Protein AF-A0A0M0LRL1-F1 (afdb_monomer_lite)

pLDDT: mean 75.87, std 23.61, range [26.94, 98.69]

Secondary structure (DSSP, 8-state):
--SS-S---S--GGGGGGGS-S---SS-TT--S--GGGS--HHHHHHHHHHHHHTT-------TTTSHHHHSSSTTHHHHHHHHHHTT--SGGG-S--EEE----EETT-TTTS-HHHH-PPPTTGGG--HHHHTSHHHHHHHHHHHHHHHHHTGGGT--BS--TTSHHHHHHHHHT---BSEETT---S-EEEBEEE---TTEEEEES-S-TTSS--SEEEEESSTT-EEEEEE-TTGGGSSSP-S--TTEEEEEEEEE-SEEEEEEEEEETTEEEEEEEEEE--SEEEEEEEEESSB---GGGSSSGGG-SEEEEE-----EEEE---SSSSS---EEEE--------SS------S-S---------

Structure (mmCIF, N/CA/C/O backbone):
data_AF-A0A0M0LRL1-F1
#
_entry.id   AF-A0A0M0LRL1-F1
#
loop_
_atom_site.group_PDB
_atom_site.id
_atom_site.type_symbol
_atom_site.label_atom_id
_atom_site.label_alt_id
_atom_site.label_comp_id
_atom_site.label_asym_id
_atom_site.label_entity_id
_atom_site.label_seq_id
_atom_site.pdbx_PDB_ins_code
_atom_site.Cartn_x
_atom_site.Cartn_y
_atom_site.Cartn_z
_atom_site.occupancy
_atom_site.B_iso_or_equiv
_atom_site.auth_seq_id
_atom_site.auth_comp_id
_atom_site.auth_asym_id
_atom_site.auth_atom_id
_atom_site.pdbx_PDB_model_num
ATOM 1 N N . VAL A 1 1 ? -3.666 23.600 13.398 1.00 30.80 1 VAL A N 1
ATOM 2 C CA . VAL A 1 1 ? -3.903 22.710 14.554 1.00 30.80 1 VAL A CA 1
ATOM 3 C C . VAL A 1 1 ? -4.654 23.524 15.588 1.00 30.80 1 VAL A C 1
ATOM 5 O O . VAL A 1 1 ? -4.050 24.370 16.230 1.00 30.80 1 VAL A O 1
ATOM 8 N N . THR A 1 2 ? -5.975 23.395 15.629 1.00 32.25 2 THR A N 1
ATOM 9 C CA . THR A 1 2 ? -6.823 23.984 16.677 1.00 32.25 2 THR A CA 1
ATOM 10 C C . THR A 1 2 ? -6.839 23.048 17.891 1.00 32.25 2 THR A C 1
ATOM 12 O O . THR A 1 2 ? -6.530 21.862 17.754 1.00 32.25 2 THR A O 1
ATOM 15 N N . GLU A 1 3 ? -7.181 23.563 19.077 1.00 39.03 3 GLU A N 1
ATOM 16 C CA . GLU A 1 3 ? -7.524 22.722 20.243 1.00 39.03 3 GLU A CA 1
ATOM 17 C C . GLU A 1 3 ? -8.670 21.745 19.911 1.00 39.03 3 GLU A C 1
ATOM 19 O O . GLU A 1 3 ? -8.679 20.617 20.400 1.00 39.03 3 GLU A O 1
ATOM 24 N N . ASP A 1 4 ? -9.546 22.132 18.979 1.00 40.47 4 ASP A N 1
ATOM 25 C CA . ASP A 1 4 ? -10.685 21.359 18.474 1.00 40.47 4 ASP A CA 1
ATOM 26 C C . ASP A 1 4 ? -10.371 20.649 17.140 1.00 40.47 4 ASP A C 1
ATOM 28 O O . ASP A 1 4 ? -10.991 20.912 16.109 1.00 40.47 4 ASP A O 1
ATOM 32 N N . GLY A 1 5 ? -9.334 19.807 17.127 1.00 41.97 5 GLY A N 1
ATOM 33 C CA . GLY A 1 5 ? -9.060 18.886 16.010 1.00 41.97 5 GLY A CA 1
ATOM 34 C C . GLY A 1 5 ? -9.993 17.660 16.010 1.00 41.97 5 GLY A C 1
ATOM 35 O O . GLY A 1 5 ? -10.725 17.474 16.982 1.00 41.97 5 GLY A O 1
ATOM 36 N N . PRO A 1 6 ? -9.969 16.811 14.960 1.00 43.94 6 PRO A N 1
ATOM 37 C CA . PRO A 1 6 ? -10.788 15.596 14.901 1.00 43.94 6 PRO A CA 1
ATOM 38 C C . PRO A 1 6 ? -10.515 14.654 16.085 1.00 43.94 6 PRO A C 1
ATOM 40 O O . PRO A 1 6 ? -9.505 14.786 16.786 1.00 43.94 6 PRO A O 1
ATOM 43 N N . VAL A 1 7 ? -11.437 13.704 16.304 1.00 46.81 7 VAL A N 1
ATOM 44 C CA . VAL A 1 7 ? -11.344 12.650 17.331 1.00 46.81 7 VAL A CA 1
ATOM 45 C C . VAL A 1 7 ? -9.961 12.021 17.309 1.00 46.81 7 VAL A C 1
ATOM 47 O O . VAL A 1 7 ? -9.670 11.196 16.452 1.00 46.81 7 VAL A O 1
ATOM 50 N N . ARG A 1 8 ? -9.114 12.365 18.277 1.00 43.94 8 ARG A N 1
ATOM 51 C CA . ARG A 1 8 ? -7.796 11.743 18.350 1.00 43.94 8 ARG A CA 1
ATOM 52 C C . ARG A 1 8 ? -7.950 10.298 18.786 1.00 43.94 8 ARG A C 1
ATOM 54 O O . ARG A 1 8 ? -8.569 10.011 19.816 1.00 43.94 8 ARG A O 1
ATOM 61 N N . ALA A 1 9 ? -7.358 9.405 18.010 1.00 38.78 9 ALA A N 1
ATOM 62 C CA . ALA A 1 9 ? -7.172 8.026 18.401 1.00 38.78 9 ALA A CA 1
ATOM 63 C C . ALA A 1 9 ? -6.383 7.949 19.715 1.00 38.78 9 ALA A C 1
ATOM 65 O O . ALA A 1 9 ? -5.350 8.600 19.849 1.00 38.78 9 ALA A O 1
ATOM 66 N N . ARG A 1 10 ? -6.773 7.044 20.620 1.00 35.28 10 ARG A N 1
ATOM 67 C CA . ARG A 1 10 ? -5.817 6.386 21.533 1.00 35.28 10 ARG A CA 1
ATOM 68 C C . ARG A 1 10 ? -4.969 5.349 20.775 1.00 35.28 10 ARG A C 1
ATOM 70 O O . ARG A 1 10 ? -4.617 4.307 21.314 1.00 35.28 10 ARG A O 1
ATOM 77 N N . ALA A 1 11 ? -4.597 5.629 19.525 1.00 36.62 11 ALA A N 1
ATOM 78 C CA . ALA A 1 11 ? -3.394 5.040 18.951 1.00 36.62 11 ALA A CA 1
ATOM 79 C C . ALA A 1 11 ? -2.212 5.802 19.561 1.00 36.62 11 ALA A C 1
ATOM 81 O O . ALA A 1 11 ? -1.488 6.534 18.889 1.00 36.62 11 ALA A O 1
ATOM 82 N N . ASP A 1 12 ? -2.111 5.714 20.884 1.00 33.91 12 ASP A N 1
ATOM 83 C CA . ASP A 1 12 ? -1.012 6.263 21.633 1.00 33.91 12 ASP A CA 1
ATOM 84 C C . ASP A 1 12 ? 0.239 5.547 21.123 1.00 33.91 12 ASP A C 1
ATOM 86 O O . ASP A 1 12 ? 0.506 4.385 21.424 1.00 33.91 12 ASP A O 1
ATOM 90 N N . LEU A 1 13 ? 1.060 6.304 20.399 1.00 33.84 13 LEU A N 1
ATOM 91 C CA . LEU A 1 13 ? 2.503 6.087 20.326 1.00 33.84 13 LEU A CA 1
ATOM 92 C C . LEU A 1 13 ? 3.136 5.987 21.741 1.00 33.84 13 LEU A C 1
ATOM 94 O O . LEU A 1 13 ? 4.332 5.731 21.843 1.00 33.84 13 LEU A O 1
ATOM 98 N N . ASP A 1 14 ? 2.372 6.177 22.831 1.00 31.19 14 ASP A N 1
ATOM 99 C CA . ASP A 1 14 ? 2.819 6.116 24.226 1.00 31.19 14 ASP A CA 1
ATOM 100 C C . ASP A 1 14 ? 3.327 4.734 24.666 1.00 31.19 14 ASP A C 1
ATOM 102 O O . ASP A 1 14 ? 4.132 4.663 25.596 1.00 31.19 14 ASP A O 1
ATOM 106 N N . LYS A 1 15 ? 2.991 3.651 23.946 1.00 38.16 15 LYS A N 1
ATOM 107 C CA . LYS A 1 15 ? 3.517 2.306 24.236 1.00 38.16 15 LYS A CA 1
ATOM 108 C C . LYS A 1 15 ? 4.733 1.904 23.395 1.00 38.16 15 LYS A C 1
ATOM 110 O O . LYS A 1 15 ? 4.996 0.722 23.199 1.00 38.16 15 LYS A O 1
ATOM 115 N N . PHE A 1 16 ? 5.558 2.877 22.999 1.00 36.78 16 PHE A N 1
ATOM 116 C CA . PHE A 1 16 ? 6.905 2.681 22.423 1.00 36.78 16 PHE A CA 1
ATOM 117 C C . PHE A 1 16 ? 7.903 1.918 23.339 1.00 36.78 16 PHE A C 1
ATOM 119 O O . PHE A 1 16 ? 9.078 1.779 23.001 1.00 36.78 16 PHE A O 1
ATOM 126 N N . TRP A 1 17 ? 7.463 1.398 24.490 1.00 36.03 17 TRP A N 1
ATOM 127 C CA . TRP A 1 17 ? 8.293 0.782 25.532 1.00 36.03 17 TRP A CA 1
ATOM 128 C C . TRP A 1 17 ? 8.927 -0.564 25.158 1.00 36.03 17 TRP A C 1
ATOM 130 O O . TRP A 1 17 ? 9.770 -1.058 25.900 1.00 36.03 17 TRP A O 1
ATOM 140 N N . CYS A 1 18 ? 8.608 -1.142 23.999 1.00 41.94 18 CYS A N 1
ATOM 141 C CA . CYS A 1 18 ? 9.217 -2.406 23.566 1.00 41.94 18 CYS A CA 1
ATOM 142 C C . CYS A 1 18 ? 10.591 -2.234 22.881 1.00 41.94 18 CYS A C 1
ATOM 144 O O . CYS A 1 18 ? 11.178 -3.210 22.428 1.00 41.94 18 CYS A O 1
ATOM 146 N N . TRP A 1 19 ? 11.126 -1.009 22.795 1.00 32.34 19 TRP A N 1
ATOM 147 C CA . TRP A 1 19 ? 12.397 -0.717 22.111 1.00 32.34 19 TRP A CA 1
ATOM 148 C C . TRP A 1 19 ? 13.670 -1.012 22.922 1.00 32.34 19 TRP A C 1
ATOM 150 O O . TRP A 1 19 ? 14.773 -0.828 22.407 1.00 32.34 19 TRP A O 1
ATOM 160 N N . THR A 1 20 ? 13.572 -1.471 24.172 1.00 31.73 20 THR A N 1
ATOM 161 C CA . THR A 1 20 ? 14.751 -1.650 25.037 1.00 31.73 20 THR A CA 1
ATOM 162 C C . THR A 1 20 ? 15.093 -3.118 25.283 1.00 31.73 20 THR A C 1
ATOM 164 O O . THR A 1 20 ? 14.907 -3.609 26.388 1.00 31.73 20 THR A O 1
ATOM 167 N N . GLY A 1 21 ? 15.651 -3.776 24.262 1.00 29.27 21 GLY A N 1
ATOM 168 C CA . GLY A 1 21 ? 16.565 -4.921 24.391 1.00 29.27 21 GLY A CA 1
ATOM 169 C C . GLY A 1 21 ? 16.027 -6.228 24.995 1.00 29.27 21 GLY A C 1
ATOM 170 O O . GLY A 1 21 ? 14.986 -6.293 25.633 1.00 29.27 21 GLY A O 1
ATOM 171 N N . GLU A 1 22 ? 16.809 -7.294 24.823 1.00 33.06 22 GLU A N 1
ATOM 172 C CA . GLU A 1 22 ? 16.604 -8.628 25.422 1.00 33.06 22 GLU A CA 1
ATOM 173 C C . GLU A 1 22 ? 16.597 -8.627 26.966 1.00 33.06 22 GLU A C 1
ATOM 175 O O . GLU A 1 22 ? 16.239 -9.621 27.590 1.00 33.06 22 GLU A O 1
ATOM 180 N N . GLU A 1 23 ? 16.926 -7.495 27.592 1.00 35.12 23 GLU A N 1
ATOM 181 C CA . GLU A 1 23 ? 16.816 -7.259 29.031 1.00 35.12 23 GLU A CA 1
ATOM 182 C C . GLU A 1 23 ? 15.875 -6.077 29.305 1.00 35.12 23 GLU A C 1
ATOM 184 O O . GLU A 1 23 ? 16.292 -5.024 29.797 1.00 35.12 23 GLU A O 1
ATOM 189 N N . GLY A 1 24 ? 14.587 -6.253 28.996 1.00 37.22 24 GLY A N 1
ATOM 190 C CA . GLY A 1 24 ? 13.482 -5.333 29.309 1.00 37.22 24 GLY A CA 1
ATOM 191 C C . GLY A 1 24 ? 13.228 -5.114 30.811 1.00 37.22 24 GLY A C 1
ATOM 192 O O . GLY A 1 24 ? 12.088 -5.086 31.263 1.00 37.22 24 GLY A O 1
ATOM 193 N N . SER A 1 25 ? 14.282 -4.973 31.612 1.00 32.00 25 SER A N 1
ATOM 194 C CA . SER A 1 25 ? 14.237 -4.900 33.066 1.00 32.00 25 SER A CA 1
ATOM 195 C C . SER A 1 25 ? 15.348 -4.013 33.631 1.00 32.00 25 SER A C 1
ATOM 197 O O . SER A 1 25 ? 16.134 -4.481 34.447 1.00 32.00 25 SER A O 1
ATOM 199 N N . ARG A 1 26 ? 15.430 -2.728 33.249 1.00 31.88 26 ARG A N 1
ATOM 200 C CA . ARG A 1 26 ? 16.153 -1.695 34.040 1.00 31.88 26 ARG A CA 1
ATOM 201 C C . ARG A 1 26 ? 15.493 -0.310 34.011 1.00 31.88 26 ARG A C 1
ATOM 203 O O . ARG A 1 26 ? 16.167 0.706 33.879 1.00 31.88 26 ARG A O 1
ATOM 210 N N . GLY A 1 27 ? 14.172 -0.273 34.188 1.00 29.88 27 GLY A N 1
ATOM 211 C CA . GLY A 1 27 ? 13.423 0.974 34.415 1.00 29.88 27 GLY A CA 1
ATOM 212 C C . GLY A 1 27 ? 12.335 0.900 35.491 1.00 29.88 27 GLY A C 1
ATOM 213 O O . GLY A 1 27 ? 12.007 1.922 36.085 1.00 29.88 27 GLY A O 1
ATOM 214 N N . GLN A 1 28 ? 11.814 -0.288 35.808 1.00 28.31 28 GLN A N 1
ATOM 215 C CA . GLN A 1 28 ? 10.879 -0.478 36.916 1.00 28.31 28 GLN A CA 1
ATOM 216 C C . GLN A 1 28 ? 11.361 -1.620 37.807 1.00 28.31 28 GLN A C 1
ATOM 218 O O . GLN A 1 28 ? 11.370 -2.786 37.420 1.00 28.31 28 GLN A O 1
ATOM 223 N N . LEU A 1 29 ? 11.783 -1.266 39.020 1.00 26.94 29 LEU A N 1
ATOM 224 C CA . LEU A 1 29 ? 11.891 -2.212 40.123 1.00 26.94 29 LEU A CA 1
ATOM 225 C C . LEU A 1 29 ? 10.490 -2.803 40.364 1.00 26.94 29 LEU A C 1
ATOM 227 O O . LEU A 1 29 ? 9.601 -2.075 40.796 1.00 26.94 29 LEU A O 1
ATOM 231 N N . GLY A 1 30 ? 10.301 -4.094 40.067 1.00 34.19 30 GLY A N 1
ATOM 232 C CA . GLY A 1 30 ? 9.102 -4.854 40.452 1.00 34.19 30 GLY A CA 1
ATOM 233 C C . GLY A 1 30 ? 8.235 -5.450 39.334 1.00 34.19 30 GLY A C 1
ATOM 234 O O . GLY A 1 30 ? 7.173 -5.970 39.655 1.00 34.19 30 GLY A O 1
ATOM 235 N N . ALA A 1 31 ? 8.633 -5.411 38.058 1.00 34.88 31 ALA A N 1
ATOM 236 C CA . ALA A 1 31 ? 7.854 -6.056 36.996 1.00 34.88 31 ALA A CA 1
ATOM 237 C C . ALA A 1 31 ? 8.187 -7.559 36.871 1.00 34.88 31 ALA A C 1
ATOM 239 O O . ALA A 1 31 ? 9.307 -7.943 36.538 1.00 34.88 31 ALA A O 1
ATOM 240 N N . GLU A 1 32 ? 7.184 -8.384 37.175 1.00 34.28 32 GLU A N 1
ATOM 241 C CA . GLU A 1 32 ? 7.045 -9.810 36.842 1.00 34.28 32 GLU A CA 1
ATOM 242 C C . GLU A 1 32 ? 7.162 -10.080 35.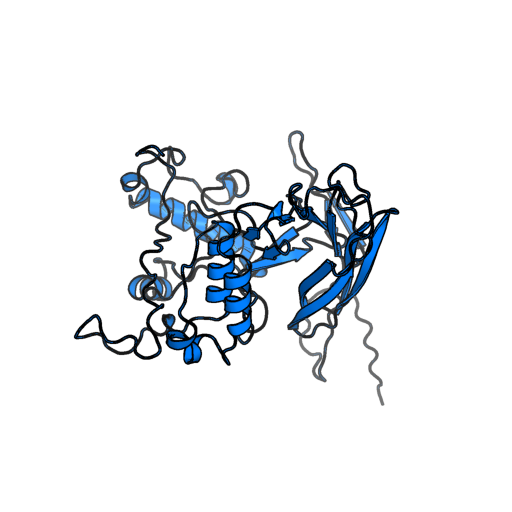314 1.00 34.28 32 GLU A C 1
ATOM 244 O O . GLU A 1 32 ? 7.245 -9.119 34.544 1.00 34.28 32 GLU A O 1
ATOM 249 N N . PRO A 1 33 ? 7.278 -11.350 34.851 1.00 40.78 33 PRO A N 1
ATOM 250 C CA . PRO A 1 33 ? 7.978 -11.677 33.612 1.00 40.78 33 PRO A CA 1
ATOM 251 C C . PRO A 1 33 ? 7.341 -11.014 32.392 1.00 40.78 33 PRO A C 1
ATOM 253 O O . PRO A 1 33 ? 6.121 -10.978 32.252 1.00 40.78 33 PRO A O 1
ATOM 256 N N . VAL A 1 34 ? 8.228 -10.503 31.535 1.00 40.59 34 VAL A N 1
ATOM 257 C CA . VAL A 1 34 ? 8.015 -9.930 30.200 1.00 40.59 34 VAL A CA 1
ATOM 258 C C . VAL A 1 34 ? 6.639 -10.277 29.625 1.00 40.59 34 VAL A C 1
ATOM 260 O O . VAL A 1 34 ? 6.354 -11.442 29.342 1.00 40.59 34 VAL A O 1
ATOM 263 N N . ALA A 1 35 ? 5.791 -9.261 29.432 1.00 36.00 35 ALA A N 1
ATOM 264 C CA . ALA A 1 35 ? 4.525 -9.435 28.734 1.00 36.00 35 ALA A CA 1
ATOM 265 C C . ALA A 1 35 ? 4.801 -10.104 27.367 1.00 36.00 35 ALA A C 1
ATOM 267 O O . ALA A 1 35 ? 5.678 -9.633 26.640 1.00 36.00 35 ALA A O 1
ATOM 268 N N . PRO A 1 36 ? 4.075 -11.171 26.980 1.00 35.56 36 PRO A N 1
ATOM 269 C CA . PRO A 1 36 ? 4.294 -11.881 25.713 1.00 35.56 36 PRO A CA 1
ATOM 270 C C . PRO A 1 36 ? 4.243 -10.994 24.455 1.00 35.56 36 PRO A C 1
ATOM 272 O O . PRO A 1 36 ? 4.705 -11.399 23.395 1.00 35.56 36 PRO A O 1
ATOM 275 N N . SER A 1 37 ? 3.704 -9.779 24.561 1.00 38.03 37 SER A N 1
ATOM 276 C CA . SER A 1 37 ? 3.653 -8.756 23.509 1.00 38.03 37 SER A CA 1
ATOM 277 C C . SER A 1 37 ? 4.949 -7.992 23.271 1.00 38.03 37 SER A C 1
ATOM 279 O O . SER A 1 37 ? 5.079 -7.351 22.232 1.00 38.03 37 SER A O 1
ATOM 281 N N . CYS A 1 38 ? 5.922 -8.077 24.181 1.00 40.06 38 CYS A N 1
ATOM 282 C CA . CYS A 1 38 ? 7.267 -7.554 23.944 1.00 40.06 38 CYS A CA 1
ATOM 283 C C . CYS A 1 38 ? 8.060 -8.430 22.958 1.00 40.06 38 CYS A C 1
ATOM 285 O O . CYS A 1 38 ? 9.179 -8.080 22.585 1.00 40.06 38 CYS A O 1
ATOM 287 N N . LEU A 1 39 ? 7.491 -9.556 22.508 1.00 46.03 39 LEU A N 1
ATOM 288 C CA . LEU A 1 39 ? 7.973 -10.278 21.339 1.00 46.03 39 LEU A CA 1
ATOM 289 C C . LEU A 1 39 ? 7.695 -9.414 20.107 1.00 46.03 39 LEU A C 1
ATOM 291 O O . LEU A 1 39 ? 6.597 -9.417 19.553 1.00 46.03 39 LEU A O 1
ATOM 295 N N . MET A 1 40 ? 8.697 -8.632 19.710 1.00 51.78 40 MET A N 1
ATOM 296 C CA . MET A 1 40 ? 8.673 -7.795 18.517 1.00 51.78 40 MET A CA 1
ATOM 297 C C . MET A 1 40 ? 8.306 -8.649 17.297 1.00 51.78 40 MET A C 1
ATOM 299 O O . MET A 1 40 ? 9.153 -9.347 16.747 1.00 51.78 40 MET A O 1
ATOM 303 N N . GLN A 1 41 ? 7.037 -8.631 16.875 1.00 63.06 41 GLN A N 1
ATOM 304 C CA . GLN A 1 41 ? 6.630 -9.416 15.713 1.00 63.06 41 GLN A CA 1
ATOM 305 C C . GLN A 1 41 ? 7.215 -8.774 14.461 1.00 63.06 41 GLN A C 1
ATOM 307 O O . GLN A 1 41 ? 7.093 -7.558 14.260 1.00 63.06 41 GLN A O 1
ATOM 312 N N . ASN A 1 42 ? 7.818 -9.592 13.597 1.00 70.88 42 ASN A N 1
ATOM 313 C CA . ASN A 1 42 ? 8.604 -9.080 12.481 1.00 70.88 42 ASN A CA 1
ATOM 314 C C . ASN A 1 42 ? 7.803 -8.126 11.576 1.00 70.88 42 ASN A C 1
ATOM 316 O O . ASN A 1 42 ? 8.314 -7.117 11.085 1.00 70.88 42 ASN A O 1
ATOM 320 N N . GLN A 1 43 ? 6.512 -8.422 11.429 1.00 78.31 43 GLN A N 1
ATOM 321 C CA . GLN A 1 43 ? 5.575 -7.670 10.608 1.00 78.31 43 GLN A CA 1
ATOM 322 C C . GLN A 1 43 ? 5.250 -6.273 11.171 1.00 78.31 43 GLN A C 1
ATOM 324 O O . GLN A 1 43 ? 5.052 -5.329 10.401 1.00 78.31 43 GLN A O 1
ATOM 329 N N . HIS A 1 44 ? 5.245 -6.100 12.499 1.00 77.31 44 HIS A N 1
ATOM 330 C CA . HIS A 1 44 ? 5.024 -4.795 13.130 1.00 77.31 44 HIS A CA 1
ATOM 331 C C . HIS A 1 44 ? 6.228 -3.870 12.965 1.00 77.31 44 HIS A C 1
ATOM 333 O O . HIS A 1 44 ? 6.043 -2.704 12.616 1.00 77.31 44 HIS A O 1
ATOM 339 N N . LEU A 1 45 ? 7.452 -4.377 13.158 1.00 76.75 45 LEU A N 1
ATOM 340 C CA . LEU A 1 45 ? 8.653 -3.557 12.981 1.00 76.75 45 LEU A CA 1
ATOM 341 C C . LEU A 1 45 ? 8.763 -3.050 11.537 1.00 76.75 45 LEU A C 1
ATOM 343 O O . LEU A 1 45 ? 9.025 -1.866 11.318 1.00 76.75 45 LEU A O 1
ATOM 347 N N . TYR A 1 46 ? 8.503 -3.917 10.553 1.00 82.06 46 TYR A N 1
ATOM 348 C CA . TYR A 1 46 ? 8.461 -3.512 9.150 1.00 82.06 46 TYR A CA 1
ATOM 349 C C . TYR A 1 46 ? 7.419 -2.407 8.904 1.00 82.06 46 TYR A C 1
ATOM 351 O O . TYR A 1 46 ? 7.744 -1.375 8.314 1.00 82.06 46 TYR A O 1
ATOM 359 N N . ALA A 1 47 ? 6.190 -2.570 9.406 1.00 84.25 47 ALA A N 1
ATOM 360 C CA . ALA A 1 47 ? 5.131 -1.575 9.239 1.00 84.25 47 ALA A CA 1
ATOM 361 C C . ALA A 1 47 ? 5.471 -0.219 9.890 1.00 84.25 47 ALA A C 1
ATOM 363 O O . ALA A 1 47 ? 5.251 0.824 9.274 1.00 84.25 47 ALA A O 1
ATOM 364 N N . VAL A 1 48 ? 6.049 -0.221 11.096 1.00 81.19 48 VAL A N 1
ATOM 365 C CA . VAL A 1 48 ? 6.500 1.003 11.784 1.00 81.19 48 VAL A CA 1
ATOM 366 C C . VAL A 1 48 ? 7.615 1.691 11.002 1.00 81.19 48 VAL A C 1
ATOM 368 O O . VAL A 1 48 ? 7.587 2.911 10.850 1.00 81.19 48 VAL A O 1
ATOM 371 N N . ALA A 1 49 ? 8.564 0.928 10.456 1.00 84.12 49 ALA A N 1
ATOM 372 C CA . ALA A 1 49 ? 9.631 1.475 9.629 1.00 84.12 49 ALA A CA 1
ATOM 373 C C . ALA A 1 49 ? 9.083 2.180 8.376 1.00 84.12 49 ALA A C 1
ATOM 375 O O . ALA A 1 49 ? 9.488 3.303 8.065 1.00 84.12 49 ALA A O 1
ATOM 376 N N . MET A 1 50 ? 8.123 1.554 7.683 1.00 88.38 50 MET A N 1
ATOM 377 C CA . MET A 1 50 ? 7.451 2.169 6.533 1.00 88.38 50 MET A CA 1
ATOM 378 C C . MET A 1 50 ? 6.680 3.432 6.941 1.00 88.38 50 MET A C 1
ATOM 380 O O . MET A 1 50 ? 6.786 4.466 6.276 1.00 88.38 50 MET A O 1
ATOM 384 N N . TRP A 1 51 ? 5.928 3.384 8.043 1.00 88.00 51 TRP A N 1
ATOM 385 C CA . TRP A 1 51 ? 5.192 4.543 8.553 1.00 88.00 51 TRP A CA 1
ATOM 386 C C . TRP A 1 51 ? 6.125 5.716 8.866 1.00 88.00 51 TRP A C 1
ATOM 388 O O . TRP A 1 51 ? 5.889 6.831 8.402 1.00 88.00 51 TRP A O 1
ATOM 398 N N . ALA A 1 52 ? 7.214 5.462 9.592 1.00 86.00 52 ALA A N 1
ATOM 399 C CA . ALA A 1 52 ? 8.144 6.500 10.011 1.00 86.00 52 ALA A CA 1
ATOM 400 C C . ALA A 1 52 ? 8.803 7.198 8.812 1.00 86.00 52 ALA A C 1
ATOM 402 O O . ALA A 1 52 ? 8.891 8.427 8.780 1.00 86.00 52 ALA A O 1
ATOM 403 N N . LEU A 1 53 ? 9.189 6.439 7.780 1.00 88.56 53 LEU A N 1
ATOM 404 C CA . LEU A 1 53 ? 9.712 7.019 6.543 1.00 88.56 53 LEU A CA 1
ATOM 405 C C . LEU A 1 53 ? 8.640 7.768 5.747 1.00 88.56 53 LEU A C 1
ATOM 407 O O . LEU A 1 53 ? 8.930 8.835 5.211 1.00 88.56 53 LEU A O 1
ATOM 411 N N . THR A 1 54 ? 7.405 7.262 5.697 1.00 89.69 54 THR A N 1
ATOM 412 C CA . THR A 1 54 ? 6.273 7.963 5.058 1.00 89.69 54 THR A CA 1
ATOM 413 C C . THR A 1 54 ? 6.055 9.330 5.708 1.00 89.69 54 THR A C 1
ATOM 415 O O . THR A 1 54 ? 5.943 10.342 5.016 1.00 89.69 54 THR A O 1
ATOM 418 N N . ALA A 1 55 ? 6.093 9.374 7.043 1.00 85.81 55 ALA A N 1
ATOM 419 C CA . ALA A 1 55 ? 5.996 10.588 7.850 1.00 85.81 55 ALA A CA 1
ATOM 420 C C . ALA A 1 55 ? 7.277 11.448 7.847 1.00 85.81 55 ALA A C 1
ATOM 422 O O . ALA A 1 55 ? 7.297 12.518 8.453 1.00 85.81 55 ALA A O 1
ATOM 423 N N . ARG A 1 56 ? 8.341 11.016 7.151 1.00 85.25 56 ARG A N 1
ATOM 424 C CA . ARG A 1 56 ? 9.634 11.717 7.056 1.00 85.25 56 ARG A CA 1
ATOM 425 C C . ARG A 1 56 ? 10.290 11.957 8.422 1.00 85.25 56 ARG A C 1
ATOM 427 O O . ARG A 1 56 ? 10.896 13.012 8.643 1.00 85.25 56 ARG A O 1
ATOM 434 N N . ILE A 1 57 ? 10.143 10.998 9.334 1.00 80.62 57 ILE A N 1
ATOM 435 C CA . ILE A 1 57 ? 10.837 10.991 10.622 1.00 80.62 57 ILE A CA 1
ATOM 436 C C . ILE A 1 57 ? 12.308 10.659 10.369 1.00 80.62 57 ILE A C 1
ATOM 438 O O . ILE A 1 57 ? 12.629 9.668 9.714 1.00 80.62 57 ILE A O 1
ATOM 442 N N . ASP A 1 58 ? 13.195 11.493 10.907 1.00 71.12 58 ASP A N 1
ATOM 443 C CA . ASP A 1 58 ? 14.632 11.250 10.848 1.00 71.12 58 ASP A CA 1
ATOM 444 C C . ASP A 1 58 ? 15.062 10.402 12.044 1.00 71.12 58 ASP A C 1
ATOM 446 O O . ASP A 1 58 ? 14.934 10.818 13.198 1.00 71.12 58 ASP A O 1
ATOM 450 N N . TYR A 1 59 ? 15.632 9.232 11.766 1.00 65.50 59 TYR A N 1
ATOM 451 C CA . TYR A 1 59 ? 16.372 8.469 12.761 1.00 65.50 59 TYR A CA 1
ATOM 452 C C . TYR A 1 59 ? 17.823 8.950 12.766 1.00 65.50 59 TYR A C 1
ATOM 454 O O . TYR A 1 59 ? 18.616 8.612 11.887 1.00 65.50 59 TYR A O 1
ATOM 462 N N . TRP A 1 60 ? 18.174 9.774 13.750 1.00 53.47 60 TRP A N 1
ATOM 463 C CA . TRP A 1 60 ? 19.541 10.258 13.916 1.00 53.47 60 TRP A CA 1
ATOM 464 C C . TRP A 1 60 ? 20.404 9.153 14.526 1.00 53.47 60 TRP A C 1
ATOM 466 O O . TRP A 1 60 ? 20.261 8.844 15.704 1.00 53.47 60 TRP A O 1
ATOM 476 N N . ASN A 1 61 ? 21.307 8.589 13.718 1.00 48.84 61 ASN A N 1
ATOM 477 C CA . ASN A 1 61 ? 22.400 7.706 14.135 1.00 48.84 61 ASN A CA 1
ATOM 478 C C . ASN A 1 61 ? 21.986 6.577 15.090 1.00 48.84 61 ASN A C 1
ATOM 480 O O . ASN A 1 61 ? 22.236 6.670 16.289 1.00 48.84 61 ASN A O 1
ATOM 484 N N . ILE A 1 62 ? 21.480 5.454 14.568 1.00 55.09 62 ILE A N 1
ATOM 485 C CA . ILE A 1 62 ? 21.578 4.205 15.335 1.00 55.09 62 ILE A CA 1
ATOM 486 C C . ILE A 1 62 ? 23.061 3.800 15.304 1.00 55.09 62 ILE A C 1
ATOM 488 O O . ILE A 1 62 ? 23.558 3.454 14.226 1.00 55.09 62 ILE A O 1
ATOM 492 N N . PRO A 1 63 ? 23.821 3.881 16.415 1.00 50.72 63 PRO A N 1
ATOM 493 C CA . PRO A 1 63 ? 25.248 3.610 16.366 1.00 50.72 63 PRO A CA 1
ATOM 494 C C . PRO A 1 63 ? 25.446 2.141 15.997 1.00 50.72 63 PRO A C 1
ATOM 496 O O . PRO A 1 63 ? 25.077 1.247 16.759 1.00 50.72 63 PRO A O 1
ATOM 499 N N . LEU A 1 64 ? 26.044 1.886 14.830 1.00 51.12 64 LEU A N 1
ATOM 500 C CA . LEU A 1 64 ? 26.289 0.535 14.310 1.00 51.12 64 LEU A CA 1
ATOM 501 C C . LEU A 1 64 ? 27.037 -0.356 15.308 1.00 51.12 64 LEU A C 1
ATOM 503 O O . LEU A 1 64 ? 26.868 -1.565 15.274 1.00 51.12 64 LEU A O 1
ATOM 507 N N . THR A 1 65 ? 27.847 0.222 16.196 1.00 53.53 65 THR A N 1
ATOM 508 C CA . THR A 1 65 ? 28.544 -0.484 17.278 1.00 53.53 65 THR A CA 1
ATOM 509 C C . THR A 1 65 ? 27.634 -0.851 18.449 1.00 53.53 65 THR A C 1
ATOM 511 O O . THR A 1 65 ? 27.740 -1.967 18.946 1.00 53.53 65 THR A O 1
ATOM 514 N N . ALA A 1 66 ? 26.732 0.042 18.868 1.00 47.44 66 ALA A N 1
ATOM 515 C CA . ALA A 1 66 ? 25.804 -0.192 19.981 1.00 47.44 66 ALA A CA 1
ATOM 516 C C . ALA A 1 66 ? 24.674 -1.156 19.604 1.00 47.44 66 ALA A C 1
ATOM 518 O O . ALA A 1 66 ? 24.145 -1.865 20.451 1.00 47.44 66 ALA A O 1
ATOM 519 N N . ALA A 1 67 ? 24.332 -1.196 18.321 1.00 52.84 67 ALA A N 1
ATOM 520 C CA . ALA A 1 67 ? 23.204 -1.957 17.826 1.00 52.84 67 ALA A CA 1
ATOM 521 C C . ALA A 1 67 ? 23.638 -3.121 16.917 1.00 52.84 67 ALA A C 1
ATOM 523 O O . ALA A 1 67 ? 22.796 -3.826 16.385 1.00 52.84 67 ALA A O 1
ATOM 524 N N . LYS A 1 68 ? 24.943 -3.401 16.764 1.00 52.31 68 LYS A N 1
ATOM 525 C CA . LYS A 1 68 ? 25.454 -4.478 15.890 1.00 52.31 68 LYS A CA 1
ATOM 526 C C . LYS A 1 68 ? 24.780 -5.827 16.159 1.00 52.31 68 LYS A C 1
ATOM 528 O O . LYS A 1 68 ? 24.380 -6.504 15.222 1.00 52.31 68 LYS A O 1
ATOM 533 N N . GLN A 1 69 ? 24.610 -6.182 17.431 1.00 53.56 69 GLN A N 1
ATOM 534 C CA . GLN A 1 69 ? 23.976 -7.438 17.849 1.00 53.56 69 GLN A CA 1
ATOM 535 C C . GLN A 1 69 ? 22.461 -7.478 17.570 1.00 53.56 69 GLN A C 1
ATOM 537 O O . GLN A 1 69 ? 21.913 -8.556 17.398 1.00 53.56 69 GLN A O 1
ATOM 542 N N . GLN A 1 70 ? 21.797 -6.321 17.475 1.00 51.56 70 GLN A N 1
ATOM 543 C CA . GLN A 1 70 ? 20.356 -6.205 17.200 1.00 51.56 70 GLN A CA 1
ATOM 544 C C . GLN A 1 70 ? 20.052 -5.956 15.705 1.00 51.56 70 GLN A C 1
ATOM 546 O O . GLN A 1 70 ? 18.991 -6.333 15.205 1.00 51.56 70 GLN A O 1
ATOM 551 N N . LEU A 1 71 ? 20.986 -5.335 14.974 1.00 53.44 71 LEU A N 1
ATOM 552 C CA . LEU A 1 71 ? 20.813 -4.866 13.593 1.00 53.44 71 LEU A CA 1
ATOM 553 C C . LEU A 1 71 ? 21.509 -5.728 12.534 1.00 53.44 71 LEU A C 1
ATOM 555 O O . LEU A 1 71 ? 21.173 -5.599 11.359 1.00 53.44 71 LEU A O 1
ATOM 559 N N . THR A 1 72 ? 22.517 -6.529 12.901 1.00 51.28 72 THR A N 1
ATOM 560 C CA . THR A 1 72 ? 23.285 -7.349 11.946 1.00 51.28 72 THR A CA 1
ATOM 561 C C . THR A 1 72 ? 23.149 -8.826 12.294 1.00 51.28 72 THR A C 1
ATOM 563 O O . THR A 1 72 ? 23.356 -9.197 13.446 1.00 51.28 72 THR A O 1
ATOM 566 N N . GLY A 1 73 ? 22.777 -9.658 11.315 1.00 57.06 73 GLY A N 1
ATOM 567 C CA . GLY A 1 73 ? 22.522 -11.089 11.527 1.00 57.06 73 GLY A CA 1
ATOM 568 C C . GLY A 1 73 ? 21.137 -11.445 12.089 1.00 57.06 73 GLY A C 1
ATOM 569 O O . GLY A 1 73 ? 20.909 -12.612 12.393 1.00 57.06 73 GLY A O 1
ATOM 570 N N . SER A 1 74 ? 20.224 -10.474 12.217 1.00 65.81 74 SER A N 1
ATOM 571 C CA . SER A 1 74 ? 18.804 -10.707 12.518 1.00 65.81 74 SER A CA 1
ATOM 572 C C . SER A 1 74 ? 17.954 -10.647 11.244 1.00 65.81 74 SER A C 1
ATOM 574 O O . SER A 1 74 ? 18.357 -10.032 10.251 1.00 65.81 74 SER A O 1
ATOM 576 N N . ASP A 1 75 ? 16.733 -11.190 11.295 1.00 64.88 75 ASP A N 1
ATOM 577 C CA . ASP A 1 75 ? 15.733 -11.096 10.210 1.00 64.88 75 ASP A CA 1
ATOM 578 C C . ASP A 1 75 ? 15.401 -9.639 9.811 1.00 64.88 75 ASP A C 1
ATOM 580 O O . ASP A 1 75 ? 14.784 -9.378 8.778 1.00 64.88 75 ASP A O 1
ATOM 584 N N . PHE A 1 76 ? 15.842 -8.663 10.610 1.00 70.81 76 PHE A N 1
ATOM 585 C CA . PHE A 1 76 ? 15.567 -7.239 10.449 1.00 70.81 76 PHE A CA 1
ATOM 586 C C . PHE A 1 76 ? 16.655 -6.439 9.748 1.00 70.81 76 PHE A C 1
ATOM 588 O O . PHE A 1 76 ? 16.446 -5.259 9.460 1.00 70.81 76 PHE A O 1
ATOM 595 N N . GLU A 1 77 ? 17.802 -7.041 9.436 1.00 73.62 77 GLU A N 1
ATOM 596 C CA . GLU A 1 77 ? 18.916 -6.347 8.780 1.00 73.62 77 GLU A CA 1
ATOM 597 C C . GLU A 1 77 ? 18.468 -5.606 7.503 1.00 73.62 77 GLU A C 1
ATOM 599 O O . GLU A 1 77 ? 18.883 -4.471 7.243 1.00 73.62 77 GLU A O 1
ATOM 604 N N . GLY A 1 78 ? 17.555 -6.210 6.733 1.00 78.25 78 GLY A N 1
ATOM 605 C CA . GLY A 1 78 ? 16.949 -5.590 5.553 1.00 78.25 78 GLY A CA 1
ATOM 606 C C . GLY A 1 78 ? 16.131 -4.331 5.867 1.00 78.25 78 GLY A C 1
ATOM 607 O O . GLY A 1 78 ? 16.250 -3.334 5.151 1.00 78.25 78 GLY A O 1
ATOM 608 N N . VAL A 1 79 ? 15.356 -4.341 6.957 1.00 80.25 79 VAL A N 1
ATOM 609 C CA . VAL A 1 79 ? 14.532 -3.204 7.407 1.00 80.25 79 VAL A CA 1
ATOM 610 C C . VAL A 1 79 ? 15.415 -2.033 7.827 1.00 80.25 79 VAL A C 1
ATOM 612 O O . VAL A 1 79 ? 15.175 -0.897 7.422 1.00 80.25 79 VAL A O 1
ATOM 615 N N . TRP A 1 80 ? 16.492 -2.298 8.566 1.00 77.00 80 TRP A N 1
ATOM 616 C CA . TRP A 1 80 ? 17.416 -1.255 9.016 1.00 77.00 80 TRP A CA 1
ATOM 617 C C . TRP A 1 80 ? 18.204 -0.629 7.872 1.00 77.00 80 TRP A C 1
ATOM 619 O O . TRP A 1 80 ? 18.356 0.592 7.813 1.00 77.00 80 TRP A O 1
ATOM 629 N N . ARG A 1 81 ? 18.669 -1.442 6.916 1.00 79.81 81 ARG A N 1
ATOM 630 C CA . ARG A 1 81 ? 19.297 -0.934 5.686 1.00 79.81 81 ARG A CA 1
ATOM 631 C C . ARG A 1 81 ? 18.336 -0.060 4.890 1.00 79.81 81 ARG A C 1
ATOM 633 O O . ARG A 1 81 ? 18.750 0.970 4.361 1.00 79.81 81 ARG A O 1
ATOM 640 N N . PHE A 1 82 ? 17.068 -0.453 4.819 1.00 85.19 82 PHE A N 1
ATOM 641 C CA . PHE A 1 82 ? 16.035 0.327 4.154 1.00 85.19 82 PHE A CA 1
ATOM 642 C C . PHE A 1 82 ? 15.775 1.664 4.859 1.00 85.19 82 PHE A C 1
ATOM 644 O O . PHE A 1 82 ? 15.819 2.706 4.207 1.00 85.19 82 PHE A O 1
ATOM 651 N N . LEU A 1 83 ? 15.603 1.650 6.185 1.00 84.44 83 LEU A N 1
ATOM 652 C CA . LEU A 1 83 ? 15.476 2.854 7.008 1.00 84.44 83 LEU A CA 1
ATOM 653 C C . LEU A 1 83 ? 16.648 3.810 6.796 1.00 84.44 83 LEU A C 1
ATOM 655 O O . LEU A 1 83 ? 16.434 4.966 6.438 1.00 84.44 83 LEU A O 1
ATOM 659 N N . ASN A 1 84 ? 17.880 3.324 6.936 1.00 80.69 84 ASN A N 1
ATOM 660 C CA . ASN A 1 84 ? 19.082 4.137 6.760 1.00 80.69 84 ASN A CA 1
ATOM 661 C C . ASN A 1 84 ? 19.204 4.720 5.345 1.00 80.69 84 ASN A C 1
ATOM 663 O O . ASN A 1 84 ? 19.700 5.830 5.187 1.00 80.69 84 ASN A O 1
ATOM 667 N N . ARG A 1 85 ? 18.746 3.998 4.313 1.00 86.12 85 ARG A N 1
ATOM 668 C CA . ARG A 1 85 ? 18.803 4.469 2.921 1.00 86.12 85 ARG A CA 1
ATOM 669 C C . ARG A 1 85 ? 17.899 5.678 2.659 1.00 86.12 85 ARG A C 1
ATOM 671 O O . ARG A 1 85 ? 18.238 6.488 1.801 1.00 86.12 85 ARG A O 1
ATOM 678 N N . TYR A 1 86 ? 16.758 5.769 3.341 1.00 88.88 86 TYR A N 1
ATOM 679 C CA . TYR A 1 86 ? 15.730 6.785 3.077 1.00 88.88 86 TYR A CA 1
ATOM 680 C C . TYR A 1 86 ? 15.555 7.815 4.203 1.00 88.88 86 TYR A C 1
ATOM 682 O O . TYR A 1 86 ? 14.914 8.845 3.989 1.00 88.88 86 TYR A O 1
ATOM 690 N N . SER A 1 87 ? 16.134 7.583 5.384 1.00 86.19 87 SER A N 1
ATOM 691 C CA . SER A 1 87 ? 16.138 8.563 6.479 1.00 86.19 87 SER A CA 1
ATOM 692 C C . SER A 1 87 ? 16.909 9.818 6.065 1.00 86.19 87 SER A C 1
ATOM 694 O O . SER A 1 87 ? 17.944 9.729 5.407 1.00 86.19 87 SER A O 1
ATOM 696 N N . GLY A 1 88 ? 16.398 11.002 6.409 1.00 83.75 88 GLY A N 1
ATOM 697 C CA . GLY A 1 88 ? 16.975 12.277 5.974 1.00 83.75 88 GLY A CA 1
ATOM 698 C C . GLY A 1 88 ? 16.637 12.691 4.536 1.00 83.75 88 GLY A C 1
ATOM 699 O O . GLY A 1 88 ? 16.903 13.836 4.167 1.00 83.75 88 GLY A O 1
ATOM 700 N N . VAL A 1 89 ? 16.017 11.830 3.716 1.00 88.69 89 VAL A N 1
ATOM 701 C CA . VAL A 1 89 ? 15.623 12.192 2.344 1.00 88.69 89 VAL A CA 1
ATOM 702 C C . VAL A 1 89 ? 14.336 13.019 2.365 1.00 88.69 89 VAL A C 1
ATOM 704 O O . VAL A 1 89 ? 13.243 12.523 2.662 1.00 88.69 89 VAL A O 1
ATOM 707 N N . ARG A 1 90 ? 14.457 14.303 2.009 1.00 88.31 90 ARG A N 1
ATOM 708 C CA . ARG A 1 90 ? 13.339 15.260 2.036 1.00 88.31 90 ARG A CA 1
ATOM 709 C C . ARG A 1 90 ? 12.686 15.456 0.676 1.00 88.31 90 ARG A C 1
ATOM 711 O O . ARG A 1 90 ? 11.466 15.559 0.606 1.00 88.31 90 ARG A O 1
ATOM 718 N N . TRP A 1 91 ? 13.476 15.447 -0.393 1.00 91.06 91 TRP A N 1
ATOM 719 C CA . TRP A 1 91 ? 13.010 15.782 -1.740 1.00 91.06 91 TRP A CA 1
ATOM 720 C C . TRP A 1 91 ? 13.283 14.662 -2.742 1.00 91.06 91 TRP A C 1
ATOM 722 O O . TRP A 1 91 ? 14.280 13.951 -2.615 1.00 91.06 91 TRP A O 1
ATOM 732 N N . GLY A 1 92 ? 12.426 14.529 -3.762 1.00 91.00 92 GLY A N 1
ATOM 733 C CA . GLY A 1 92 ? 12.539 13.467 -4.770 1.00 91.00 92 GLY A CA 1
ATOM 734 C C . GLY A 1 92 ? 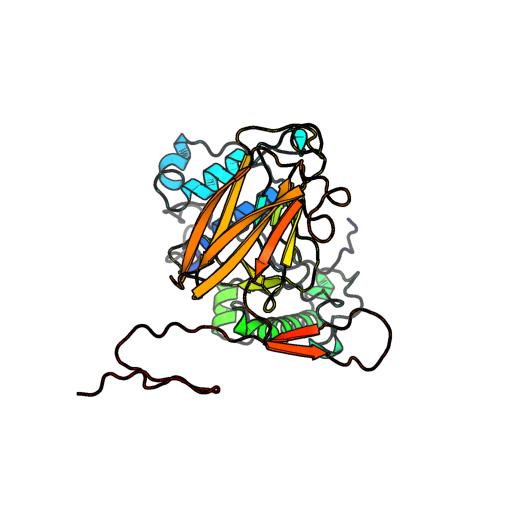13.893 13.473 -5.480 1.00 91.00 92 GLY A C 1
ATOM 735 O O . GLY A 1 92 ? 14.513 12.427 -5.641 1.00 91.00 92 GLY A O 1
ATOM 736 N N . TRP A 1 93 ? 14.430 14.654 -5.792 1.00 91.12 93 TRP A N 1
ATOM 737 C CA . TRP A 1 93 ? 15.719 14.796 -6.480 1.00 91.12 93 TRP A CA 1
ATOM 738 C C . TRP A 1 93 ? 16.922 14.300 -5.659 1.00 91.12 93 TRP A C 1
ATOM 740 O O . TRP A 1 93 ? 17.958 13.980 -6.234 1.00 91.12 93 TRP A O 1
ATOM 750 N N . GLN A 1 94 ? 16.792 14.215 -4.329 1.00 91.00 94 GLN A N 1
ATOM 751 C CA . GLN A 1 94 ? 17.809 13.650 -3.430 1.00 91.00 94 GLN A CA 1
ATOM 752 C C . GLN A 1 94 ? 17.687 12.131 -3.305 1.00 91.00 94 GLN A C 1
ATOM 754 O O . GLN A 1 94 ? 18.594 11.471 -2.799 1.00 91.00 94 GLN A O 1
ATOM 759 N N . SER A 1 95 ? 16.534 11.582 -3.686 1.00 92.44 95 SER A N 1
ATOM 760 C CA . SER A 1 95 ? 16.184 10.220 -3.347 1.00 92.44 95 SER A CA 1
ATOM 761 C C . SER A 1 95 ? 16.940 9.217 -4.217 1.00 92.44 95 SER A C 1
ATOM 763 O O . SER A 1 95 ? 16.953 9.340 -5.445 1.00 92.44 95 SER A O 1
ATOM 765 N N . PRO A 1 96 ? 17.506 8.152 -3.623 1.00 90.75 96 PRO A N 1
ATOM 766 C CA . PRO A 1 96 ? 18.144 7.079 -4.380 1.00 90.75 96 PRO A CA 1
ATOM 767 C C . PRO A 1 96 ? 17.133 6.170 -5.101 1.00 90.75 96 PRO A C 1
ATOM 769 O O . PRO A 1 96 ? 17.535 5.184 -5.717 1.00 90.75 96 PRO A O 1
ATOM 772 N N . GLY A 1 97 ? 15.833 6.439 -4.972 1.00 93.88 97 GLY A N 1
ATOM 773 C CA . GLY A 1 97 ? 14.744 5.658 -5.544 1.00 93.88 97 GLY A CA 1
ATOM 774 C C . GLY A 1 97 ? 13.393 6.076 -4.973 1.00 93.88 97 GLY A C 1
ATOM 775 O O . GLY A 1 97 ? 13.280 7.081 -4.273 1.00 93.88 97 GLY A O 1
ATOM 776 N N . ALA A 1 98 ? 12.376 5.279 -5.249 1.00 96.25 98 ALA A N 1
ATOM 777 C CA . ALA A 1 98 ? 11.040 5.455 -4.709 1.00 96.25 98 ALA A CA 1
ATOM 778 C C . ALA A 1 98 ? 10.503 4.104 -4.247 1.00 96.25 98 ALA A C 1
ATOM 780 O O . ALA A 1 98 ? 10.981 3.059 -4.696 1.00 96.25 98 ALA A O 1
ATOM 781 N N . TRP A 1 99 ? 9.543 4.115 -3.331 1.00 96.56 99 TRP A N 1
ATOM 782 C CA . TRP A 1 99 ? 8.964 2.886 -2.805 1.00 96.56 99 TRP A CA 1
ATOM 783 C C . TRP A 1 99 ? 7.553 3.112 -2.280 1.00 96.56 99 TRP A C 1
ATOM 785 O O . TRP A 1 99 ? 7.193 4.210 -1.854 1.00 96.56 99 TRP A O 1
ATOM 795 N N . ILE A 1 100 ? 6.782 2.031 -2.282 1.00 96.50 100 ILE A N 1
ATOM 796 C CA . ILE A 1 100 ? 5.459 1.951 -1.681 1.00 96.50 100 ILE A CA 1
ATOM 797 C C . ILE A 1 100 ? 5.355 0.626 -0.923 1.00 96.50 100 ILE A C 1
ATOM 799 O O . ILE A 1 100 ? 5.725 -0.428 -1.437 1.00 96.50 100 ILE A O 1
ATOM 803 N N . GLY A 1 101 ? 4.917 0.702 0.328 1.00 94.50 101 GLY A N 1
ATOM 804 C CA . GLY A 1 101 ? 4.491 -0.427 1.139 1.00 94.50 101 GLY A CA 1
ATOM 805 C C . GLY A 1 101 ? 2.971 -0.419 1.189 1.00 94.50 101 GLY A C 1
ATOM 806 O O . GLY A 1 101 ? 2.376 0.483 1.786 1.00 94.50 101 GLY A O 1
ATOM 807 N N . PHE A 1 102 ? 2.347 -1.401 0.540 1.00 94.44 102 PHE A N 1
ATOM 808 C CA . PHE A 1 102 ? 0.896 -1.441 0.438 1.00 94.44 102 PHE A CA 1
ATOM 809 C C . PHE A 1 102 ? 0.240 -1.562 1.812 1.00 94.44 102 PHE A C 1
ATOM 811 O O . PHE A 1 102 ? 0.590 -2.422 2.621 1.00 94.44 102 PHE A O 1
ATOM 818 N N . ARG A 1 103 ? -0.736 -0.693 2.055 1.00 91.56 103 ARG A N 1
ATOM 819 C CA . ARG A 1 103 ? -1.551 -0.690 3.259 1.00 91.56 103 ARG A CA 1
ATOM 820 C C . ARG A 1 103 ? -2.931 -0.139 2.960 1.00 91.56 103 ARG A C 1
ATOM 822 O O . ARG A 1 103 ? -3.104 0.812 2.198 1.00 91.56 103 ARG A O 1
ATOM 829 N N . ASP A 1 104 ? -3.902 -0.703 3.654 1.00 91.19 104 ASP A N 1
ATOM 830 C CA . ASP A 1 104 ? -5.247 -0.174 3.715 1.00 91.19 104 ASP A CA 1
ATOM 831 C C . ASP A 1 104 ? -5.618 0.152 5.161 1.00 91.19 104 ASP A C 1
ATOM 833 O O . ASP A 1 104 ? -5.637 -0.724 6.025 1.00 91.19 104 ASP A O 1
ATOM 837 N N . GLY A 1 105 ? -5.797 1.440 5.454 1.00 88.75 105 GLY A N 1
ATOM 838 C CA . GLY A 1 105 ? -6.136 1.897 6.797 1.00 88.75 105 GLY A CA 1
ATOM 839 C C . GLY A 1 105 ? -7.640 1.951 6.997 1.00 88.75 105 GLY A C 1
ATOM 840 O O . GLY A 1 105 ? -8.309 2.750 6.346 1.00 88.75 105 GLY A O 1
ATOM 841 N N . LEU A 1 106 ? -8.154 1.145 7.924 1.00 91.00 106 LEU A N 1
ATOM 842 C CA . LEU A 1 106 ? -9.575 1.118 8.255 1.00 91.00 106 LEU A CA 1
ATOM 843 C C . LEU A 1 106 ? -9.880 2.182 9.319 1.00 91.00 106 LEU A C 1
ATOM 845 O O . LEU A 1 106 ? -9.707 1.961 10.519 1.00 91.00 106 LEU A O 1
ATOM 849 N N . ASP A 1 107 ? -10.297 3.365 8.866 1.00 87.94 107 ASP A N 1
ATOM 850 C CA . ASP A 1 107 ? -10.664 4.479 9.742 1.00 87.94 107 ASP A CA 1
ATOM 851 C C . ASP A 1 107 ? -12.159 4.479 10.062 1.00 87.94 107 ASP A C 1
ATOM 853 O O . ASP A 1 107 ? -12.999 4.659 9.184 1.00 87.94 107 ASP A O 1
ATOM 857 N N . THR A 1 108 ? -12.500 4.355 11.345 1.00 88.88 108 THR A N 1
ATOM 858 C CA . THR A 1 108 ? -13.901 4.415 11.807 1.00 88.88 108 THR A CA 1
ATOM 859 C C . THR A 1 108 ? -14.614 5.715 11.436 1.00 88.88 108 THR A C 1
ATOM 861 O O . THR A 1 108 ? -15.841 5.717 11.304 1.00 88.88 108 THR A O 1
ATOM 864 N N . LEU A 1 109 ? -13.860 6.809 11.278 1.00 88.44 109 LEU A N 1
ATOM 865 C CA . LEU A 1 109 ? -14.355 8.144 10.948 1.00 88.44 109 LEU A CA 1
ATOM 866 C C . LEU A 1 109 ? -14.485 8.365 9.436 1.00 88.44 109 LEU A C 1
ATOM 868 O O . LEU A 1 109 ? -14.926 9.430 9.002 1.00 88.44 109 LEU A O 1
ATOM 872 N N . ASP A 1 110 ? -14.102 7.387 8.615 1.00 91.25 110 ASP A N 1
ATOM 873 C CA . ASP A 1 110 ? -14.299 7.447 7.174 1.00 91.25 110 ASP A CA 1
ATOM 874 C C . ASP A 1 110 ? -15.761 7.168 6.820 1.00 91.25 110 ASP A C 1
ATOM 876 O O . ASP A 1 110 ? -16.132 6.064 6.438 1.00 91.25 110 ASP A O 1
ATOM 880 N N . ALA A 1 111 ? -16.618 8.174 6.989 1.00 94.25 111 ALA A N 1
ATOM 881 C CA . ALA A 1 111 ? -18.038 8.066 6.667 1.00 94.25 111 ALA A CA 1
ATOM 882 C C . ALA A 1 111 ? -18.318 7.960 5.155 1.00 94.25 111 ALA A C 1
ATOM 884 O O . ALA A 1 111 ? -19.427 7.588 4.778 1.00 94.25 111 ALA A O 1
ATOM 885 N N . GLU A 1 112 ? -17.342 8.288 4.302 1.00 93.00 112 GLU A N 1
ATOM 886 C CA . GLU A 1 112 ? -17.458 8.135 2.849 1.00 93.00 112 GLU A CA 1
ATOM 887 C C . GLU A 1 112 ? -17.279 6.668 2.456 1.00 93.00 112 GLU A C 1
ATOM 889 O O . GLU A 1 112 ? -18.122 6.104 1.759 1.00 93.00 112 GLU A O 1
ATOM 894 N N . ARG A 1 113 ? -16.223 6.024 2.965 1.00 91.62 113 ARG A N 1
ATOM 895 C CA . ARG A 1 113 ? -15.980 4.597 2.729 1.00 91.62 113 ARG A CA 1
ATOM 896 C C . ARG A 1 113 ? -16.872 3.686 3.575 1.00 91.62 113 ARG A C 1
ATOM 898 O O . ARG A 1 113 ? -17.248 2.614 3.107 1.00 91.62 113 ARG A O 1
ATOM 905 N N . PHE A 1 114 ? -17.210 4.103 4.796 1.00 95.81 114 PHE A N 1
ATOM 906 C CA . PHE A 1 114 ? -18.012 3.350 5.768 1.00 95.81 114 PHE A CA 1
ATOM 907 C C . PHE A 1 114 ? -19.249 4.153 6.206 1.00 95.81 114 PHE A C 1
ATOM 909 O O . PHE A 1 114 ? -19.264 4.736 7.300 1.00 95.81 114 PHE A O 1
ATOM 916 N N . PRO A 1 115 ? -20.315 4.193 5.386 1.00 97.25 115 PRO A N 1
ATOM 917 C CA . PRO A 1 115 ? -21.518 4.967 5.680 1.00 97.25 115 PRO A CA 1
ATOM 918 C C . PRO A 1 115 ? -22.157 4.606 7.028 1.00 97.25 115 PRO A C 1
ATOM 920 O O . PRO A 1 115 ? -22.216 3.440 7.420 1.00 97.25 115 PRO A O 1
ATOM 923 N N . GLU A 1 116 ? -22.688 5.600 7.747 1.00 96.62 116 GLU A N 1
ATOM 924 C CA . GLU A 1 116 ? -23.318 5.393 9.065 1.00 96.62 116 GLU A CA 1
ATOM 925 C C . GLU A 1 116 ? -24.514 4.430 9.032 1.00 96.62 116 GLU A C 1
ATOM 927 O O . GLU A 1 116 ? -24.745 3.700 9.994 1.00 96.62 116 GLU A O 1
ATOM 932 N N . ALA A 1 117 ? -25.246 4.394 7.915 1.00 96.62 117 ALA A N 1
ATOM 933 C CA . ALA A 1 117 ? -26.401 3.515 7.733 1.00 96.62 117 ALA A CA 1
ATOM 934 C C . ALA A 1 117 ? -26.036 2.020 7.712 1.00 96.62 117 ALA A C 1
ATOM 936 O O . ALA A 1 117 ? -26.875 1.191 8.053 1.00 96.62 117 ALA A O 1
ATOM 937 N N . GLU A 1 118 ? -24.808 1.687 7.316 1.00 97.06 118 GLU A N 1
ATOM 938 C CA . GLU A 1 118 ? -24.329 0.309 7.187 1.00 97.06 118 GLU A CA 1
ATOM 939 C C . GLU A 1 118 ? -23.428 -0.078 8.363 1.00 97.06 118 GLU A C 1
ATOM 941 O O . GLU A 1 118 ? -23.596 -1.136 8.960 1.00 97.06 118 GLU A O 1
ATOM 946 N N . PHE A 1 119 ? -22.518 0.816 8.757 1.00 97.12 119 PHE A N 1
ATOM 947 C CA . PHE A 1 119 ? -21.482 0.503 9.741 1.00 97.12 119 PHE A CA 1
ATOM 948 C C . PHE A 1 119 ? -21.800 1.000 11.161 1.00 97.12 119 PHE A C 1
ATOM 950 O O . PHE A 1 119 ? -21.074 0.667 12.094 1.00 97.12 119 PHE A O 1
ATOM 957 N N . GLY A 1 120 ? -22.890 1.751 11.359 1.00 95.81 120 GLY A N 1
ATOM 958 C CA . GLY A 1 120 ? -23.341 2.279 12.657 1.00 95.81 120 GLY A CA 1
ATOM 959 C C . GLY A 1 120 ? -23.122 3.788 12.809 1.00 95.81 120 GLY A C 1
ATOM 960 O O . GLY A 1 120 ? -22.364 4.387 12.061 1.00 95.81 120 GLY A O 1
ATOM 961 N N . ALA A 1 121 ? -23.767 4.444 13.771 1.00 95.62 121 ALA A N 1
ATOM 962 C CA . ALA A 1 121 ? -23.687 5.905 13.896 1.00 95.62 121 ALA A CA 1
ATOM 963 C C . ALA A 1 121 ? -22.320 6.404 14.405 1.00 95.62 121 ALA A C 1
ATOM 965 O O . ALA A 1 121 ? -21.690 5.774 15.258 1.00 95.62 121 ALA A O 1
ATOM 966 N N . LEU A 1 122 ? -21.888 7.571 13.926 1.00 93.50 122 LEU A N 1
ATOM 967 C CA . LEU A 1 122 ? -20.772 8.326 14.493 1.00 93.50 122 LEU A CA 1
ATOM 968 C C . LEU A 1 122 ? -21.263 9.238 15.625 1.00 93.50 122 LEU A C 1
ATOM 970 O O . LEU A 1 122 ? -22.430 9.645 15.643 1.00 93.50 122 LEU A O 1
ATOM 974 N N . PRO A 1 123 ? -20.404 9.609 16.591 1.00 91.12 123 PRO A N 1
ATOM 975 C CA . PRO A 1 123 ? -20.837 10.537 17.622 1.00 91.12 123 PRO A CA 1
ATOM 976 C C . PRO A 1 123 ? -21.140 11.918 17.020 1.00 91.12 123 PRO A C 1
ATOM 978 O O . PRO A 1 123 ? -20.527 12.361 16.047 1.00 91.12 123 PRO A O 1
ATOM 981 N N . LYS A 1 124 ? -22.117 12.623 17.594 1.00 89.94 124 LYS A N 1
ATOM 982 C CA . LYS A 1 124 ? -22.575 13.912 17.063 1.00 89.94 124 LYS A CA 1
ATOM 983 C C . LYS A 1 124 ? -21.434 14.937 17.037 1.00 89.94 124 LYS A C 1
ATOM 985 O O . LYS A 1 124 ? -20.796 15.175 18.059 1.00 89.94 124 LYS A O 1
ATOM 990 N N . GLY A 1 125 ? -21.242 15.588 15.888 1.00 87.50 125 GLY A N 1
ATOM 991 C CA . GLY A 1 125 ? -20.205 16.609 15.705 1.00 87.50 125 GLY A CA 1
ATOM 992 C C . GLY A 1 125 ? -18.787 16.040 15.691 1.00 87.50 125 GLY A C 1
ATOM 993 O O . GLY A 1 125 ? -17.856 16.731 16.096 1.00 87.50 125 GLY A O 1
ATOM 994 N N . TRP A 1 126 ? -18.614 14.783 15.268 1.00 85.81 126 TRP A N 1
ATOM 995 C CA . TRP A 1 126 ? -17.328 14.092 15.337 1.00 85.81 126 TRP A CA 1
ATOM 996 C C . TRP A 1 126 ? -16.180 14.774 14.608 1.00 85.81 126 TRP A C 1
ATOM 998 O O . TRP A 1 126 ? -15.032 14.634 15.024 1.00 85.81 126 TRP A O 1
ATOM 1008 N N . GLN A 1 127 ? -16.485 15.557 13.579 1.00 84.88 127 GLN A N 1
ATOM 1009 C CA . GLN A 1 127 ? -15.501 16.308 12.812 1.00 84.88 127 GLN A CA 1
ATOM 1010 C C . GLN A 1 127 ? -14.784 17.374 13.654 1.00 84.88 127 GLN A C 1
ATOM 1012 O O . GLN A 1 127 ? -13.662 17.751 13.334 1.00 84.88 127 GLN A O 1
ATOM 1017 N N . THR A 1 128 ? -15.428 17.868 14.715 1.00 82.94 128 THR A N 1
ATOM 1018 C CA . THR A 1 128 ? -14.941 18.985 15.540 1.00 82.94 128 THR A CA 1
ATOM 1019 C C . THR A 1 128 ? -15.051 18.693 17.037 1.00 82.94 128 THR A C 1
ATOM 1021 O O . THR A 1 128 ? -15.111 19.620 17.844 1.00 82.94 128 THR A O 1
ATOM 1024 N N . MET A 1 129 ? -15.187 17.425 17.437 1.00 79.62 129 MET A N 1
ATOM 1025 C CA . MET A 1 129 ? -15.400 17.097 18.846 1.00 79.62 129 MET A CA 1
ATOM 1026 C C . MET A 1 129 ? -14.088 17.110 19.638 1.00 79.62 129 MET A C 1
ATOM 1028 O O . MET A 1 129 ? -13.057 16.636 19.171 1.00 79.62 129 MET A O 1
ATOM 1032 N N . SER A 1 130 ? -14.149 17.574 20.888 1.00 77.25 130 SER A N 1
ATOM 1033 C CA . SER A 1 130 ? -12.997 17.523 21.793 1.00 77.25 130 SER A CA 1
ATOM 1034 C C . SER A 1 130 ? -12.607 16.085 22.164 1.00 77.25 130 SER A C 1
ATOM 1036 O O . SER A 1 130 ? -13.455 15.186 22.208 1.00 77.25 130 SER A O 1
ATOM 1038 N N . LEU A 1 131 ? -11.347 15.889 22.569 1.00 72.44 131 LEU A N 1
ATOM 1039 C CA . LEU A 1 131 ? -10.859 14.618 23.125 1.00 72.44 131 LEU A CA 1
ATOM 1040 C C . LEU A 1 131 ? -11.689 14.141 24.330 1.00 72.44 131 LEU A C 1
ATOM 1042 O O . LEU A 1 131 ? -11.950 12.954 24.490 1.00 72.44 131 LEU A O 1
ATOM 1046 N N . ARG A 1 132 ? -12.145 15.065 25.184 1.00 77.06 132 ARG A N 1
ATOM 1047 C CA . ARG A 1 132 ? -12.998 14.715 26.329 1.00 77.06 132 ARG A CA 1
ATOM 1048 C C . ARG A 1 132 ? -14.325 14.120 25.860 1.00 77.06 132 ARG A C 1
ATOM 1050 O O . ARG A 1 132 ? -14.801 13.142 26.428 1.00 77.06 132 ARG A O 1
ATOM 1057 N N . THR A 1 133 ? -14.926 14.719 24.836 1.00 76.38 133 THR A N 1
ATOM 1058 C CA . THR A 1 133 ? -16.206 14.270 24.280 1.00 76.38 133 THR A CA 1
ATOM 1059 C C . THR A 1 133 ? -16.065 12.920 23.581 1.00 76.38 133 THR A C 1
ATOM 1061 O O . THR A 1 133 ? -16.943 12.065 23.736 1.00 76.38 133 THR A O 1
ATOM 1064 N N . SER A 1 134 ? -14.960 12.688 22.866 1.00 76.69 134 SER A N 1
ATOM 1065 C CA . SER A 1 134 ? -14.700 11.393 22.224 1.00 76.69 134 SER A CA 1
ATOM 1066 C C . SER A 1 134 ? -14.480 10.263 23.231 1.00 76.69 134 SER A C 1
ATOM 1068 O O . SER A 1 134 ? -14.846 9.124 22.959 1.00 76.69 134 SER A O 1
ATOM 1070 N N . GLN A 1 135 ? -13.967 10.581 24.422 1.00 80.06 135 GLN A N 1
ATOM 1071 C CA . GLN A 1 135 ? -13.772 9.634 25.523 1.00 80.06 135 GLN A CA 1
ATOM 1072 C C . GLN A 1 135 ? -15.017 9.417 26.396 1.00 80.06 135 GLN A C 1
ATOM 1074 O O . GLN A 1 135 ? -14.961 8.656 27.360 1.00 80.06 135 GLN A O 1
ATOM 1079 N N . SER A 1 136 ? -16.144 10.070 26.095 1.00 83.31 136 SER A N 1
ATOM 1080 C CA . SER A 1 136 ? -17.385 9.792 26.822 1.00 83.31 136 SER A CA 1
ATOM 1081 C C . SER A 1 136 ? -17.853 8.348 26.571 1.00 83.31 136 SER A C 1
ATOM 1083 O O . SER A 1 136 ? -17.670 7.846 25.457 1.00 83.31 136 SER A O 1
ATOM 1085 N N . PRO A 1 137 ? -18.514 7.690 27.545 1.00 88.81 137 PRO A N 1
ATOM 1086 C CA . PRO A 1 137 ? -19.012 6.323 27.367 1.00 88.81 137 PRO A CA 1
ATOM 1087 C C . PRO A 1 137 ? -19.896 6.158 26.123 1.00 88.81 137 PRO A C 1
ATOM 1089 O O . PRO A 1 137 ? -19.795 5.165 25.410 1.00 88.81 137 PRO A O 1
ATOM 1092 N N . THR A 1 138 ? -20.718 7.166 25.816 1.00 90.94 138 THR A N 1
ATOM 1093 C CA . THR A 1 138 ? -21.575 7.173 24.624 1.00 90.94 138 THR A CA 1
ATOM 1094 C C . THR A 1 138 ? -20.758 7.189 23.334 1.00 90.94 138 THR A C 1
ATOM 1096 O O . THR A 1 138 ? -21.020 6.394 22.435 1.00 90.94 138 THR A O 1
ATOM 1099 N N . SER A 1 139 ? -19.758 8.070 23.233 1.00 88.00 139 SER A N 1
ATOM 1100 C CA . SER A 1 139 ? -18.899 8.150 22.047 1.00 88.00 139 SER A CA 1
ATOM 1101 C C . SER A 1 139 ? -18.072 6.879 21.862 1.00 88.00 139 SER A C 1
ATOM 1103 O O . SER A 1 139 ? -17.988 6.370 20.748 1.00 88.00 139 SER A O 1
ATOM 1105 N N . GLN A 1 140 ? -17.514 6.333 22.945 1.00 85.44 140 GLN A N 1
ATOM 1106 C CA . GLN A 1 140 ? -16.741 5.091 22.898 1.00 85.44 140 GLN A CA 1
ATOM 1107 C C . GLN A 1 140 ? -17.593 3.902 22.449 1.00 85.44 140 GLN A C 1
ATOM 1109 O O . GLN A 1 140 ? -17.147 3.131 21.607 1.00 85.44 140 GLN A O 1
ATOM 1114 N N . ALA A 1 141 ? -18.834 3.785 22.930 1.00 89.19 141 ALA A N 1
ATOM 1115 C CA . ALA A 1 141 ? -19.740 2.721 22.501 1.00 89.19 141 ALA A CA 1
ATOM 1116 C C . ALA A 1 141 ? -20.075 2.804 21.000 1.00 89.19 141 ALA A C 1
ATOM 1118 O O . ALA A 1 141 ? -20.081 1.784 20.312 1.00 89.19 141 ALA A O 1
ATOM 1119 N N . LEU A 1 142 ? -20.317 4.014 20.479 1.00 92.06 142 LEU A N 1
ATOM 1120 C CA . LEU A 1 142 ? -20.566 4.235 19.050 1.00 92.06 142 LEU A CA 1
ATOM 1121 C C . LEU A 1 142 ? -19.349 3.860 18.196 1.00 92.06 142 LEU A C 1
ATOM 1123 O O . LEU A 1 142 ? -19.485 3.123 17.220 1.00 92.06 142 LEU A O 1
ATOM 1127 N N . LEU A 1 143 ? -18.158 4.321 18.588 1.00 88.88 143 LEU A N 1
ATOM 1128 C CA . LEU A 1 143 ? -16.915 4.020 17.877 1.00 88.88 143 LEU A CA 1
ATOM 1129 C C . LEU A 1 143 ? -16.585 2.522 17.927 1.00 88.88 143 LEU A C 1
ATOM 1131 O O . LEU A 1 143 ? -16.282 1.952 16.886 1.00 88.88 143 LEU A O 1
ATOM 1135 N N . ALA A 1 144 ? -16.733 1.867 19.082 1.00 87.62 144 ALA A N 1
ATOM 1136 C CA . ALA A 1 144 ? -16.496 0.430 19.229 1.00 87.62 144 ALA A CA 1
ATOM 1137 C C . ALA A 1 144 ? -17.453 -0.415 18.373 1.00 87.62 144 ALA A C 1
ATOM 1139 O O . ALA A 1 144 ? -17.037 -1.390 17.748 1.00 87.62 144 ALA A O 1
ATOM 1140 N N . ASN A 1 145 ? -18.730 -0.026 18.291 1.00 92.00 145 ASN A N 1
ATOM 1141 C CA . ASN A 1 145 ? -19.683 -0.679 17.392 1.00 92.00 145 ASN A CA 1
ATOM 1142 C C . ASN A 1 145 ? -19.264 -0.529 15.928 1.00 92.00 145 ASN A C 1
ATOM 1144 O O . ASN A 1 145 ? -19.246 -1.520 15.205 1.00 92.00 145 ASN A O 1
ATOM 1148 N N . ARG A 1 146 ? -18.869 0.680 15.506 1.00 94.19 146 ARG A N 1
ATOM 1149 C CA . ARG A 1 146 ? -18.363 0.907 14.145 1.00 94.19 146 ARG A CA 1
ATOM 1150 C C . ARG A 1 146 ? -17.087 0.116 13.859 1.00 94.19 146 ARG A C 1
ATOM 1152 O O . ARG A 1 146 ? -16.965 -0.433 12.771 1.00 94.19 146 ARG A O 1
ATOM 1159 N N . GLN A 1 147 ? -16.161 0.019 14.818 1.00 92.06 147 GLN A N 1
ATOM 1160 C CA . GLN A 1 147 ? -14.938 -0.782 14.676 1.00 92.06 147 GLN A CA 1
ATOM 1161 C C . GLN A 1 147 ? -15.260 -2.238 14.352 1.00 92.06 147 GLN A C 1
ATOM 1163 O O . GLN A 1 147 ? -14.711 -2.766 13.387 1.00 92.06 147 GLN A O 1
ATOM 1168 N N . ARG A 1 148 ? -16.169 -2.855 15.120 1.00 92.81 148 ARG A N 1
ATOM 1169 C CA . ARG A 1 148 ? -16.625 -4.231 14.880 1.00 92.81 148 ARG A CA 1
ATOM 1170 C C . ARG A 1 148 ? -17.260 -4.387 13.509 1.00 92.81 148 ARG A C 1
ATOM 1172 O O . ARG A 1 148 ? -16.751 -5.167 12.719 1.00 92.81 148 ARG A O 1
ATOM 1179 N N . SER A 1 149 ? -18.270 -3.576 13.186 1.00 96.25 149 SER A N 1
ATOM 1180 C CA . SER A 1 149 ? -18.965 -3.665 11.895 1.00 96.25 149 SER A CA 1
ATOM 1181 C C . SER A 1 149 ? -18.011 -3.541 10.704 1.00 96.25 149 SER A C 1
ATOM 1183 O O . SER A 1 149 ? -18.123 -4.285 9.733 1.00 96.25 149 SER A O 1
ATOM 1185 N N . ILE A 1 150 ? -17.052 -2.610 10.772 1.00 96.25 150 ILE A N 1
ATOM 1186 C CA . ILE A 1 150 ? -16.049 -2.445 9.714 1.00 96.25 150 ILE A CA 1
ATOM 1187 C C . ILE A 1 150 ? -15.141 -3.671 9.665 1.00 96.25 150 ILE A C 1
ATOM 1189 O O . ILE A 1 150 ? -14.923 -4.207 8.583 1.00 96.25 150 ILE A O 1
ATOM 1193 N N . CYS A 1 151 ? -14.623 -4.143 10.800 1.00 94.75 151 CYS A N 1
ATOM 1194 C CA . CYS A 1 151 ? -13.700 -5.273 10.783 1.00 94.75 151 CYS A CA 1
ATOM 1195 C C . CYS A 1 151 ? -14.363 -6.568 10.311 1.00 94.75 151 CYS A C 1
ATOM 1197 O O . CYS A 1 151 ? -13.773 -7.291 9.512 1.00 94.75 151 CYS A O 1
ATOM 1199 N N . ASP A 1 152 ? -15.611 -6.806 10.718 1.00 95.88 152 ASP A N 1
ATOM 1200 C CA . ASP A 1 152 ? -16.409 -7.951 10.285 1.00 95.88 152 ASP A CA 1
ATOM 1201 C C . ASP A 1 152 ? -16.572 -7.968 8.757 1.00 95.88 152 ASP A C 1
ATOM 1203 O O . ASP A 1 152 ? -16.457 -9.026 8.137 1.00 95.88 152 ASP A O 1
ATOM 1207 N N . SER A 1 153 ? -16.738 -6.799 8.121 1.00 96.75 153 SER A N 1
ATOM 1208 C CA . SER A 1 153 ? -16.818 -6.699 6.653 1.00 96.75 153 SER A CA 1
ATOM 1209 C C . SER A 1 153 ? -15.519 -7.068 5.919 1.00 96.75 153 SER A C 1
ATOM 1211 O O . SER A 1 153 ? -15.573 -7.418 4.745 1.00 96.75 153 SER A O 1
ATOM 1213 N N . TYR A 1 154 ? -14.371 -7.047 6.609 1.00 96.31 154 TYR A N 1
ATOM 1214 C CA . TYR A 1 154 ? -13.057 -7.452 6.086 1.00 96.31 154 TYR A CA 1
ATOM 1215 C C . TYR A 1 154 ? -12.500 -8.701 6.787 1.00 96.31 154 TYR A C 1
ATOM 1217 O O . TYR A 1 154 ? -11.295 -8.970 6.717 1.00 96.31 154 TYR A O 1
ATOM 1225 N N . ALA A 1 155 ? -13.342 -9.483 7.468 1.00 94.75 155 ALA A N 1
ATOM 1226 C CA . ALA A 1 155 ? -12.901 -10.678 8.186 1.00 94.75 155 ALA A CA 1
ATOM 1227 C C . ALA A 1 155 ? -12.215 -11.689 7.248 1.00 94.75 155 ALA A C 1
ATOM 1229 O O . ALA A 1 155 ? -11.181 -12.262 7.592 1.00 94.75 155 ALA A O 1
ATOM 1230 N N . THR A 1 156 ? -12.725 -11.842 6.022 1.00 93.81 156 THR A N 1
ATOM 1231 C CA . THR A 1 156 ? -12.150 -12.711 4.978 1.00 93.81 156 THR A CA 1
ATOM 1232 C C . THR A 1 156 ? -10.788 -12.234 4.484 1.00 93.81 156 THR A C 1
ATOM 1234 O O . THR A 1 156 ? -9.954 -13.037 4.076 1.00 93.81 156 THR A O 1
ATOM 1237 N N . ASN A 1 157 ? -10.530 -10.932 4.579 1.00 94.94 157 ASN A N 1
ATOM 1238 C CA . ASN A 1 157 ? -9.265 -10.308 4.202 1.00 94.94 157 ASN A CA 1
ATOM 1239 C C . ASN A 1 157 ? -8.266 -10.319 5.372 1.00 94.94 157 ASN A C 1
ATOM 1241 O O . ASN A 1 157 ? -7.142 -9.826 5.247 1.00 94.94 157 ASN A O 1
ATOM 1245 N N . GLY A 1 158 ? -8.680 -10.875 6.514 1.00 93.88 158 GLY A N 1
ATOM 1246 C CA . GLY A 1 158 ? -7.867 -11.076 7.701 1.00 93.88 158 GLY A CA 1
ATOM 1247 C C . GLY A 1 158 ? -7.943 -9.955 8.730 1.00 93.88 158 GLY A C 1
ATOM 1248 O O . GLY A 1 158 ? -7.077 -9.931 9.596 1.00 93.88 158 GLY A O 1
ATOM 1249 N N . CYS A 1 159 ? -8.921 -9.041 8.671 1.00 93.25 159 CYS A N 1
ATOM 1250 C CA . CYS A 1 159 ? -9.066 -7.999 9.696 1.00 93.25 159 CYS A CA 1
ATOM 1251 C C . CYS A 1 159 ? -9.208 -8.595 11.109 1.00 93.25 159 CYS A C 1
ATOM 1253 O O . CYS A 1 159 ? -9.909 -9.589 11.310 1.00 93.25 159 CYS A O 1
ATOM 1255 N N . ARG A 1 160 ? -8.554 -7.972 12.099 1.00 88.56 160 ARG A N 1
ATOM 1256 C CA . ARG A 1 160 ? -8.613 -8.356 13.515 1.00 88.56 160 ARG A CA 1
ATOM 1257 C C . ARG A 1 160 ? -8.884 -7.165 14.433 1.00 88.56 160 ARG A C 1
ATOM 1259 O O . ARG A 1 160 ? -8.340 -6.069 14.265 1.00 88.56 160 ARG A O 1
ATOM 1266 N N . LEU A 1 161 ? -9.680 -7.430 15.469 1.00 86.06 161 LEU A N 1
ATOM 1267 C CA . LEU A 1 161 ? -9.831 -6.584 16.652 1.00 86.06 161 LEU A CA 1
ATOM 1268 C C . LEU A 1 161 ? -9.352 -7.365 17.877 1.00 86.06 161 LEU A C 1
ATOM 1270 O O . LEU A 1 161 ? -10.106 -8.115 18.490 1.00 86.06 161 LEU A O 1
ATOM 1274 N N . GLU A 1 162 ? -8.075 -7.217 18.212 1.00 82.50 162 GLU A N 1
ATOM 1275 C CA . GLU A 1 162 ? -7.475 -7.877 19.377 1.00 82.50 162 GLU A CA 1
ATOM 1276 C C . GLU A 1 162 ? -7.801 -7.147 20.689 1.00 82.50 162 GLU A C 1
ATOM 1278 O O . GLU A 1 162 ? -7.811 -7.754 21.757 1.00 82.50 162 GLU A O 1
ATOM 1283 N N . ILE A 1 163 ? -8.099 -5.848 20.612 1.00 78.81 163 ILE A N 1
ATOM 1284 C CA . ILE A 1 163 ? -8.550 -5.007 21.719 1.00 78.81 1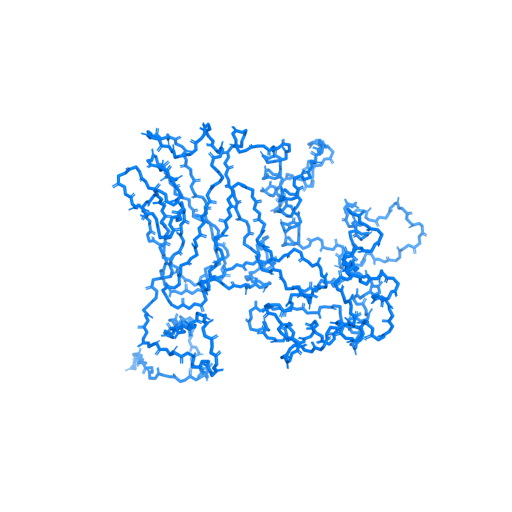63 ILE A CA 1
ATOM 1285 C C . ILE A 1 163 ? -10.053 -4.750 21.551 1.00 78.81 163 ILE A C 1
ATOM 1287 O O . ILE A 1 163 ? -10.464 -3.724 21.004 1.00 78.81 163 ILE A O 1
ATOM 1291 N N . ASP A 1 164 ? -10.869 -5.687 22.038 1.00 83.06 164 ASP A N 1
ATOM 1292 C CA . ASP A 1 164 ? -12.311 -5.504 22.245 1.00 83.06 164 ASP A CA 1
ATOM 1293 C C . ASP A 1 164 ? -12.672 -5.717 23.722 1.00 83.06 164 ASP A C 1
ATOM 1295 O O . ASP A 1 164 ? -12.730 -6.848 24.214 1.00 83.06 164 ASP A O 1
ATOM 1299 N N . GLU A 1 165 ? -12.947 -4.621 24.432 1.00 79.38 165 GLU A N 1
ATOM 1300 C CA . GLU A 1 165 ? -13.313 -4.626 25.854 1.00 79.38 165 GLU A CA 1
ATOM 1301 C C . GLU A 1 165 ? -14.640 -5.351 26.154 1.00 79.38 165 GLU A C 1
ATOM 1303 O O . GLU A 1 165 ? -14.940 -5.620 27.320 1.00 79.38 165 GLU A O 1
ATOM 1308 N N . ALA A 1 166 ? -15.433 -5.717 25.139 1.00 81.56 166 ALA A N 1
ATOM 1309 C CA . ALA A 1 166 ? -16.589 -6.597 25.312 1.00 81.56 166 ALA A CA 1
ATOM 1310 C C . ALA A 1 166 ? -16.191 -8.060 25.591 1.00 81.56 166 ALA A C 1
ATOM 1312 O O . ALA A 1 166 ? -17.004 -8.833 26.098 1.00 81.56 166 ALA A O 1
ATOM 1313 N N . THR A 1 167 ? -14.944 -8.438 25.297 1.00 83.88 167 THR A N 1
ATOM 1314 C CA . THR A 1 167 ? -14.410 -9.792 25.484 1.00 83.88 167 THR A CA 1
ATOM 1315 C C . THR A 1 167 ? -13.360 -9.813 26.593 1.00 83.88 167 THR A C 1
ATOM 1317 O O . THR A 1 167 ? -12.622 -8.847 26.785 1.00 83.88 167 THR A O 1
ATOM 1320 N N . ASP A 1 168 ? -13.244 -10.918 27.331 1.00 85.12 168 ASP A N 1
ATOM 1321 C CA . ASP A 1 168 ? -12.226 -11.017 28.388 1.00 85.12 168 ASP A CA 1
ATOM 1322 C C . ASP A 1 168 ? -10.801 -11.030 27.813 1.00 85.12 168 ASP A C 1
ATOM 1324 O O . ASP A 1 168 ? -9.902 -10.406 28.378 1.00 85.12 168 ASP A O 1
ATOM 1328 N N . SER A 1 169 ? -10.608 -11.644 26.641 1.00 79.56 169 SER A N 1
ATOM 1329 C CA . SER A 1 169 ? -9.343 -11.598 25.900 1.00 79.56 169 SER A CA 1
ATOM 1330 C C . SER A 1 169 ? -8.971 -10.179 25.472 1.00 79.56 169 SER A C 1
ATOM 1332 O O . SER A 1 169 ? -7.816 -9.791 25.619 1.00 79.56 169 SER A O 1
ATOM 1334 N N . GLY A 1 170 ? -9.928 -9.376 25.002 1.00 79.94 170 GLY A N 1
ATOM 1335 C CA . GLY A 1 170 ? -9.669 -7.994 24.605 1.00 79.94 170 GLY A CA 1
ATOM 1336 C C . GLY A 1 170 ? -9.433 -7.055 25.789 1.00 79.94 170 GLY A C 1
ATOM 1337 O O . GLY A 1 170 ? -8.555 -6.196 25.716 1.00 79.94 170 GLY A O 1
ATOM 1338 N N . LYS A 1 171 ? -10.112 -7.263 26.928 1.00 78.56 171 LYS A N 1
ATOM 1339 C CA . LYS A 1 171 ? -9.774 -6.574 28.192 1.00 78.56 171 LYS A CA 1
ATOM 1340 C C . LYS A 1 171 ? -8.351 -6.900 28.641 1.00 78.56 171 LYS A C 1
ATOM 1342 O O . LYS A 1 171 ? -7.621 -6.007 29.068 1.00 78.56 171 LYS A O 1
ATOM 1347 N N . LEU A 1 172 ? -7.948 -8.167 28.528 1.00 75.94 172 LEU A N 1
ATOM 1348 C CA . LEU A 1 172 ? -6.587 -8.603 28.827 1.00 75.94 172 LEU A CA 1
ATOM 1349 C C . LEU A 1 172 ? -5.583 -7.939 27.874 1.00 75.94 172 LEU A C 1
ATOM 1351 O O . LEU A 1 172 ? -4.591 -7.365 28.321 1.00 75.94 172 LEU A O 1
ATOM 1355 N N . ALA A 1 173 ? -5.866 -7.945 26.571 1.00 72.25 173 ALA A N 1
ATOM 1356 C CA . ALA A 1 173 ? -5.035 -7.292 25.569 1.00 72.25 173 ALA A CA 1
ATOM 1357 C C . ALA A 1 173 ? -4.882 -5.788 25.842 1.00 72.25 173 ALA A C 1
ATOM 1359 O O . ALA A 1 173 ? -3.770 -5.270 25.760 1.00 72.25 173 ALA A O 1
ATOM 1360 N N . LEU A 1 174 ? -5.952 -5.096 26.247 1.00 72.12 174 LEU A N 1
ATOM 1361 C CA . LEU A 1 174 ? -5.892 -3.690 26.651 1.00 72.12 174 LEU A CA 1
ATOM 1362 C C . LEU A 1 174 ? -5.010 -3.480 27.889 1.00 72.12 174 LEU A C 1
ATOM 1364 O O . LEU A 1 174 ? -4.131 -2.613 27.882 1.00 72.12 174 LEU A O 1
ATOM 1368 N N . ALA A 1 175 ? -5.245 -4.273 28.939 1.00 67.50 175 ALA A N 1
ATOM 1369 C CA . ALA A 1 175 ? -4.563 -4.151 30.225 1.00 67.50 175 ALA A CA 1
ATOM 1370 C C . ALA A 1 175 ? -3.045 -4.326 30.086 1.00 67.50 175 ALA A C 1
ATOM 1372 O O . ALA A 1 175 ? -2.279 -3.548 30.653 1.00 67.50 175 ALA A O 1
ATOM 1373 N N . TYR A 1 176 ? -2.616 -5.299 29.281 1.00 65.94 176 TYR A N 1
ATOM 1374 C CA . TYR A 1 176 ? -1.200 -5.599 29.067 1.00 65.94 176 TYR A CA 1
ATOM 1375 C C . TYR A 1 176 ? -0.592 -4.880 27.852 1.00 65.94 176 TYR A C 1
ATOM 1377 O O . TYR A 1 176 ? 0.626 -4.817 27.729 1.00 65.94 176 TYR A O 1
ATOM 1385 N N . GLY A 1 177 ? -1.410 -4.267 26.989 1.00 62.47 177 GLY A N 1
ATOM 1386 C CA . GLY A 1 177 ? -0.943 -3.667 25.735 1.00 62.47 177 GLY A CA 1
ATOM 1387 C C . GLY A 1 177 ? -0.529 -4.707 24.691 1.00 62.47 177 GLY A C 1
ATOM 1388 O O . GLY A 1 177 ? 0.420 -4.479 23.952 1.00 62.47 177 GLY A O 1
ATOM 1389 N N . ASN A 1 178 ? -1.223 -5.848 24.648 1.00 65.06 178 ASN A N 1
ATOM 1390 C CA . ASN A 1 178 ? -0.857 -7.017 23.842 1.00 65.06 178 ASN A CA 1
ATOM 1391 C C . ASN A 1 178 ? -1.677 -7.178 22.558 1.00 65.06 178 ASN A C 1
ATOM 1393 O O . ASN A 1 178 ? -1.584 -8.225 21.927 1.00 65.06 178 ASN A O 1
ATOM 1397 N N . GLY A 1 179 ? -2.496 -6.191 22.201 1.00 65.25 179 GLY A N 1
ATOM 1398 C CA . GLY A 1 179 ? -3.339 -6.252 21.012 1.00 65.25 179 GLY A CA 1
ATOM 1399 C C . GLY A 1 179 ? -3.058 -5.113 20.045 1.00 65.25 179 GLY A C 1
ATOM 1400 O O . GLY A 1 179 ? -2.702 -4.008 20.453 1.00 65.25 179 GLY A O 1
ATOM 1401 N N . THR A 1 180 ? -3.265 -5.369 18.759 1.00 75.69 180 THR A N 1
ATOM 1402 C CA . THR A 1 180 ? -3.337 -4.343 17.721 1.00 75.69 180 THR A CA 1
ATOM 1403 C C . THR A 1 180 ? -4.648 -4.480 16.961 1.00 75.69 180 THR A C 1
ATOM 1405 O O . THR A 1 180 ? -4.916 -5.507 16.347 1.00 75.69 180 THR A O 1
ATOM 1408 N N . ASN A 1 181 ? -5.445 -3.414 16.936 1.00 83.75 181 ASN A N 1
ATOM 1409 C CA . ASN A 1 181 ? -6.647 -3.364 16.107 1.00 83.75 181 ASN A CA 1
ATOM 1410 C C . ASN A 1 181 ? -6.317 -2.886 14.694 1.00 83.75 181 ASN A C 1
ATOM 1412 O O . ASN A 1 181 ? -5.535 -1.950 14.518 1.00 83.75 181 ASN A O 1
ATOM 1416 N N . ASP A 1 182 ? -6.966 -3.483 13.699 1.00 87.62 182 ASP A N 1
ATOM 1417 C CA . ASP A 1 182 ? -6.912 -3.030 12.305 1.00 87.62 182 ASP A CA 1
ATOM 1418 C C . ASP A 1 182 ? -7.793 -1.812 12.035 1.00 87.62 182 ASP A C 1
ATOM 1420 O O . ASP A 1 182 ? -7.446 -0.967 11.206 1.00 87.62 182 ASP A O 1
ATOM 1424 N N . VAL A 1 183 ? -8.891 -1.694 12.785 1.00 88.94 183 VAL A N 1
ATOM 1425 C CA . VAL A 1 183 ? -9.842 -0.586 12.690 1.00 88.94 183 VAL A CA 1
ATOM 1426 C C . VAL A 1 183 ? -9.694 0.337 13.890 1.00 88.94 183 VAL A C 1
ATOM 1428 O O . VAL A 1 183 ? -9.886 -0.082 15.032 1.00 88.94 183 VAL A O 1
ATOM 1431 N N . ASN A 1 184 ? -9.393 1.611 13.650 1.00 84.00 184 ASN A N 1
ATOM 1432 C CA . ASN A 1 184 ? -9.269 2.620 14.705 1.00 84.00 184 ASN A CA 1
ATOM 1433 C C . ASN A 1 184 ? -9.793 3.982 14.223 1.00 84.00 184 ASN A C 1
ATOM 1435 O O . ASN A 1 184 ? -9.881 4.212 13.018 1.00 84.00 184 ASN A O 1
ATOM 1439 N N . PRO A 1 185 ? -10.180 4.890 15.131 1.00 80.38 185 PRO A N 1
ATOM 1440 C CA . PRO A 1 185 ? -10.497 6.267 14.759 1.00 80.38 185 PRO A CA 1
ATOM 1441 C C . PRO A 1 185 ? -9.262 7.021 14.277 1.00 80.38 185 PRO A C 1
ATOM 1443 O O . PRO A 1 185 ? -8.185 6.824 14.823 1.00 80.38 185 PRO A O 1
ATOM 1446 N N . ASP A 1 186 ? -9.442 7.892 13.285 1.00 78.25 186 ASP A N 1
ATOM 1447 C CA . ASP A 1 186 ? -8.453 8.874 12.815 1.00 78.25 186 ASP A CA 1
ATOM 1448 C C . ASP A 1 186 ? -7.103 8.250 12.428 1.00 78.25 186 ASP A C 1
ATOM 1450 O O . ASP A 1 186 ? -6.024 8.746 12.758 1.00 78.25 186 ASP A O 1
ATOM 1454 N N . VAL A 1 187 ? -7.155 7.106 11.741 1.00 78.81 187 VAL A N 1
ATOM 1455 C CA . VAL A 1 187 ? -5.948 6.474 11.202 1.00 78.81 187 VAL A CA 1
ATOM 1456 C C . VAL A 1 187 ? -5.633 6.973 9.806 1.00 78.81 187 VAL A C 1
ATOM 1458 O O . VAL A 1 187 ? -6.515 7.254 8.998 1.00 78.81 187 VAL A O 1
ATOM 1461 N N . TRP A 1 188 ? -4.338 6.981 9.480 1.00 80.25 188 TRP A N 1
ATOM 1462 C CA . TRP A 1 188 ? -3.885 7.124 8.101 1.00 80.25 188 TRP A CA 1
ATOM 1463 C C . TRP A 1 188 ? -4.617 6.097 7.232 1.00 80.25 188 TRP A C 1
ATOM 1465 O O . TRP A 1 188 ? -4.588 4.910 7.552 1.00 80.25 188 TRP A O 1
ATOM 1475 N N . ARG A 1 189 ? -5.286 6.528 6.163 1.00 86.19 189 ARG A N 1
ATOM 1476 C CA . ARG A 1 189 ? -6.143 5.653 5.336 1.00 86.19 189 ARG A CA 1
ATOM 1477 C C . ARG A 1 189 ? -5.400 5.033 4.154 1.00 86.19 189 ARG A C 1
ATOM 1479 O O . ARG A 1 189 ? -5.756 3.960 3.680 1.00 86.19 189 ARG A O 1
ATOM 1486 N N . SER A 1 190 ? -4.332 5.696 3.717 1.00 86.31 190 SER A N 1
ATOM 1487 C CA . SER A 1 190 ? -3.588 5.336 2.511 1.00 86.31 190 SER A CA 1
ATOM 1488 C C . SER A 1 190 ? -2.475 4.311 2.775 1.00 86.31 190 SER A C 1
ATOM 1490 O O . SER A 1 190 ? -2.251 3.849 3.903 1.00 86.31 190 SER A O 1
ATOM 1492 N N . ASP A 1 191 ? -1.772 3.980 1.699 1.00 93.38 191 ASP A N 1
ATOM 1493 C CA . ASP A 1 191 ? -0.538 3.212 1.702 1.00 93.38 191 ASP A CA 1
ATOM 1494 C C . ASP A 1 191 ? 0.585 3.964 2.439 1.00 93.38 191 ASP A C 1
ATOM 1496 O O . ASP A 1 191 ? 0.518 5.179 2.679 1.00 93.38 191 ASP A O 1
ATOM 1500 N N . TYR A 1 192 ? 1.640 3.233 2.790 1.00 93.38 192 TYR A N 1
ATOM 1501 C CA . TYR A 1 192 ? 2.911 3.838 3.169 1.00 93.38 192 TYR A CA 1
ATOM 1502 C C . TYR A 1 192 ? 3.761 4.010 1.920 1.00 93.38 192 TYR A C 1
ATOM 1504 O O . TYR A 1 192 ? 3.821 3.117 1.081 1.00 93.38 192 TYR A O 1
ATOM 1512 N N . GLY A 1 193 ? 4.436 5.140 1.771 1.00 93.88 193 GLY A N 1
ATOM 1513 C CA . GLY A 1 193 ? 5.197 5.384 0.559 1.00 93.88 193 GLY A CA 1
ATOM 1514 C C . GLY A 1 193 ? 6.085 6.604 0.637 1.00 93.88 193 GLY A C 1
ATOM 1515 O O . GLY A 1 193 ? 5.831 7.565 1.366 1.00 93.88 193 GLY A O 1
ATOM 1516 N N . MET A 1 194 ? 7.138 6.566 -0.167 1.00 94.06 194 MET A N 1
ATOM 1517 C CA . MET A 1 194 ? 8.049 7.679 -0.358 1.00 94.06 194 MET A CA 1
ATOM 1518 C C . MET A 1 194 ? 8.349 7.809 -1.845 1.00 94.06 194 MET A C 1
ATOM 1520 O O . MET A 1 194 ? 8.972 6.934 -2.446 1.00 94.06 194 MET A O 1
ATOM 1524 N N . PHE A 1 195 ? 7.895 8.919 -2.428 1.00 96.31 195 PHE A N 1
ATOM 1525 C CA . PHE A 1 195 ? 8.066 9.257 -3.846 1.00 96.31 195 PHE A CA 1
ATOM 1526 C C . PHE A 1 195 ? 7.439 8.274 -4.849 1.00 96.31 195 PHE A C 1
ATOM 1528 O O . PHE A 1 195 ? 7.671 8.395 -6.046 1.00 96.31 195 PHE A O 1
ATOM 1535 N N . LEU A 1 196 ? 6.643 7.320 -4.372 1.00 97.00 196 LEU A N 1
ATOM 1536 C CA . LEU A 1 196 ? 5.793 6.438 -5.162 1.00 97.00 196 LEU A CA 1
ATOM 1537 C C . LEU A 1 196 ? 4.447 6.362 -4.448 1.00 97.00 196 LEU A C 1
ATOM 1539 O O . LEU A 1 196 ? 4.396 6.152 -3.234 1.00 97.00 196 LEU A O 1
ATOM 1543 N N . GLN A 1 197 ? 3.368 6.577 -5.188 1.00 95.38 197 GLN A N 1
ATOM 1544 C CA . GLN A 1 197 ? 2.009 6.566 -4.661 1.00 95.38 197 GLN A CA 1
ATOM 1545 C C . GLN A 1 197 ? 1.132 5.693 -5.542 1.00 95.38 197 GLN A C 1
ATOM 1547 O O . GLN A 1 197 ? 1.269 5.703 -6.763 1.00 95.38 197 GLN A O 1
ATOM 1552 N N . ARG A 1 198 ? 0.215 4.952 -4.925 1.00 95.12 198 ARG A N 1
ATOM 1553 C CA . ARG A 1 198 ? -0.825 4.231 -5.653 1.00 95.12 198 ARG A CA 1
ATOM 1554 C C . ARG A 1 198 ? -1.917 5.224 -6.050 1.00 95.12 198 ARG A C 1
ATOM 1556 O O . ARG A 1 198 ? -2.302 6.069 -5.243 1.00 95.12 198 ARG A O 1
ATOM 1563 N N . ARG A 1 199 ? -2.427 5.121 -7.276 1.00 91.94 199 ARG A N 1
ATOM 1564 C CA . ARG A 1 199 ? -3.648 5.827 -7.670 1.00 91.94 199 ARG A CA 1
ATOM 1565 C C . ARG A 1 199 ? -4.835 5.180 -6.976 1.00 91.94 199 ARG A C 1
ATOM 1567 O O . ARG A 1 199 ? -4.926 3.954 -6.906 1.00 91.94 199 ARG A O 1
ATOM 1574 N N . ASP A 1 200 ? -5.749 5.999 -6.477 1.00 85.06 200 ASP A N 1
ATOM 1575 C CA . ASP A 1 200 ? -6.960 5.455 -5.890 1.00 85.06 200 ASP A CA 1
ATOM 1576 C C . ASP A 1 200 ? -7.877 4.917 -6.992 1.00 85.06 200 ASP A C 1
ATOM 1578 O O . ASP A 1 200 ? -8.310 5.656 -7.879 1.00 85.06 200 ASP A O 1
ATOM 1582 N N . ASN A 1 201 ? -8.085 3.603 -6.989 1.00 86.56 201 ASN A N 1
ATOM 1583 C CA . ASN A 1 201 ? -8.886 2.895 -7.974 1.00 86.56 201 ASN A CA 1
ATOM 1584 C C . ASN A 1 201 ? -9.505 1.639 -7.325 1.00 86.56 201 ASN A C 1
ATOM 1586 O O . ASN A 1 201 ? -8.948 1.109 -6.359 1.00 86.56 201 ASN A O 1
ATOM 1590 N N . PRO A 1 202 ? -10.646 1.142 -7.840 1.00 85.50 202 PRO A N 1
ATOM 1591 C CA . PRO A 1 202 ? -11.344 -0.001 -7.251 1.00 85.50 202 PRO A CA 1
ATOM 1592 C C . PRO A 1 202 ? -10.663 -1.352 -7.524 1.00 85.50 202 PRO A C 1
ATOM 1594 O O . PRO A 1 202 ? -11.123 -2.369 -7.023 1.00 85.50 202 PRO A O 1
ATOM 1597 N N . GLY A 1 203 ? -9.582 -1.389 -8.312 1.00 88.56 203 GLY A N 1
ATOM 1598 C CA . GLY A 1 203 ? -8.865 -2.617 -8.663 1.00 88.56 203 GLY A CA 1
ATOM 1599 C C . GLY A 1 203 ? -7.928 -3.133 -7.567 1.00 88.56 203 GLY A C 1
ATOM 1600 O O . GLY A 1 203 ? -7.239 -4.134 -7.765 1.00 88.56 203 GLY A O 1
ATOM 1601 N N . SER A 1 204 ? -7.869 -2.461 -6.420 1.00 93.06 204 SER A N 1
ATOM 1602 C CA . SER A 1 204 ? -6.993 -2.831 -5.316 1.00 93.06 204 SER A CA 1
ATOM 1603 C C . SER A 1 204 ? -7.760 -2.935 -4.010 1.00 93.06 204 SER A C 1
ATOM 1605 O O . SER A 1 204 ? -8.511 -2.031 -3.652 1.00 93.06 204 SER A O 1
ATOM 1607 N N . GLU A 1 205 ? -7.504 -3.997 -3.258 1.00 93.19 205 GLU A N 1
ATOM 1608 C CA . GLU A 1 205 ? -8.175 -4.265 -1.989 1.00 93.19 205 GLU A CA 1
ATOM 1609 C C . GLU A 1 205 ? -7.164 -4.521 -0.870 1.00 93.19 205 GLU A C 1
ATOM 1611 O O . GLU A 1 205 ? -6.086 -5.057 -1.122 1.00 93.19 205 GLU A O 1
ATOM 1616 N N . GLY A 1 206 ? -7.488 -4.100 0.354 1.00 94.31 206 GLY A N 1
ATOM 1617 C CA . GLY A 1 206 ? -6.666 -4.311 1.543 1.00 94.31 206 GLY A CA 1
ATOM 1618 C C . GLY A 1 206 ? -6.731 -5.735 2.088 1.00 94.31 206 GLY A C 1
ATOM 1619 O O . GLY A 1 206 ? -7.786 -6.363 2.081 1.00 94.31 206 GLY A O 1
ATOM 1620 N N . TYR A 1 207 ? -5.595 -6.213 2.596 1.00 95.50 207 TYR A N 1
ATOM 1621 C CA . TYR A 1 207 ? -5.475 -7.479 3.317 1.00 95.50 207 TYR A CA 1
ATOM 1622 C C . TYR A 1 207 ? -4.555 -7.327 4.532 1.00 95.50 207 TYR A C 1
ATOM 1624 O O . TYR A 1 207 ? -3.538 -6.622 4.476 1.00 95.50 207 TYR A O 1
ATOM 1632 N N . TRP A 1 208 ? -4.881 -8.034 5.613 1.00 93.38 208 TRP A N 1
ATOM 1633 C CA . TRP A 1 208 ? -4.193 -7.967 6.903 1.00 93.38 208 TRP A CA 1
ATOM 1634 C C . TRP A 1 208 ? -3.770 -9.360 7.362 1.00 93.38 208 TRP A C 1
ATOM 1636 O O . TRP A 1 208 ? -4.447 -10.348 7.088 1.00 93.38 208 TRP A O 1
ATOM 1646 N N . TRP A 1 209 ? -2.639 -9.429 8.062 1.00 90.06 209 TRP A N 1
ATOM 1647 C CA . TRP A 1 209 ? -2.095 -10.652 8.667 1.00 90.06 209 TRP A CA 1
ATOM 1648 C C . TRP A 1 209 ? -1.902 -11.820 7.686 1.00 90.06 209 TRP A C 1
ATOM 1650 O O . TRP A 1 209 ? -2.243 -12.963 7.987 1.00 90.06 209 TRP A O 1
ATOM 1660 N N . GLN A 1 210 ? -1.360 -11.524 6.503 1.00 91.62 210 GLN A N 1
ATOM 1661 C CA . GLN A 1 210 ? -1.230 -12.481 5.403 1.00 91.62 210 GLN A CA 1
ATOM 1662 C C . GLN A 1 210 ? 0.141 -13.167 5.340 1.00 91.62 210 GLN A C 1
ATOM 1664 O O . GLN A 1 210 ? 1.189 -12.547 5.534 1.00 91.62 210 GLN A O 1
ATOM 1669 N N . GLY A 1 211 ? 0.140 -14.440 4.948 1.00 91.69 211 GLY A N 1
ATOM 1670 C CA . GLY A 1 211 ? 1.356 -15.233 4.783 1.00 91.69 211 GLY A CA 1
ATOM 1671 C C . GLY A 1 211 ? 1.955 -15.722 6.108 1.00 91.69 211 GLY A C 1
ATOM 1672 O O . GLY A 1 211 ? 1.331 -15.613 7.165 1.00 91.69 211 GLY A O 1
ATOM 1673 N N . PRO A 1 212 ? 3.151 -16.321 6.059 1.00 89.56 212 PRO A N 1
ATOM 1674 C CA . PRO A 1 212 ? 3.715 -17.014 7.204 1.00 89.56 212 PRO A CA 1
ATOM 1675 C C . PRO A 1 212 ? 4.366 -16.035 8.193 1.00 89.56 212 PRO A C 1
ATOM 1677 O O . PRO A 1 212 ? 4.909 -14.994 7.820 1.00 89.56 212 PRO A O 1
ATOM 1680 N N . THR A 1 213 ? 4.318 -16.381 9.480 1.00 83.44 213 THR A N 1
ATOM 1681 C CA . THR A 1 213 ? 4.780 -15.523 10.586 1.00 83.44 213 THR A CA 1
ATOM 1682 C C . THR A 1 213 ? 6.303 -15.430 10.700 1.00 83.44 213 THR A C 1
ATOM 1684 O O . THR A 1 213 ? 6.806 -14.589 11.438 1.00 83.44 213 THR A O 1
ATOM 1687 N N . ASP A 1 214 ? 7.039 -16.282 9.983 1.00 83.88 214 ASP A N 1
ATOM 1688 C CA . ASP A 1 214 ? 8.503 -16.252 9.879 1.00 83.88 214 ASP A CA 1
ATOM 1689 C C . ASP A 1 214 ? 9.005 -15.172 8.901 1.00 83.88 214 ASP A C 1
ATOM 1691 O O . ASP A 1 214 ? 10.206 -14.931 8.808 1.00 83.88 214 ASP A O 1
ATOM 1695 N N . GLN A 1 215 ? 8.108 -14.498 8.170 1.00 85.94 215 GLN A N 1
ATOM 1696 C CA . GLN A 1 215 ? 8.452 -13.415 7.252 1.00 85.94 215 GLN A CA 1
ATOM 1697 C C . GLN A 1 215 ? 7.953 -12.062 7.770 1.00 85.94 215 GLN A C 1
ATOM 1699 O O . GLN A 1 215 ? 6.884 -11.934 8.361 1.00 85.94 215 GLN A O 1
ATOM 1704 N N . MET A 1 216 ? 8.731 -11.011 7.505 1.00 85.56 216 MET A N 1
ATOM 1705 C CA . MET A 1 216 ? 8.456 -9.649 7.985 1.00 85.56 216 MET A CA 1
ATOM 1706 C C . MET A 1 216 ? 7.315 -8.922 7.256 1.00 85.56 216 MET A C 1
ATOM 1708 O O . MET A 1 216 ? 7.003 -7.782 7.585 1.00 85.56 216 MET A O 1
ATOM 1712 N N . TYR A 1 217 ? 6.711 -9.537 6.243 1.00 89.00 217 TYR A N 1
ATOM 1713 C CA . TYR A 1 217 ? 5.627 -8.944 5.463 1.00 89.00 217 TYR A CA 1
ATOM 1714 C C . TYR A 1 217 ? 4.273 -9.468 5.932 1.00 89.00 217 TYR A C 1
ATOM 1716 O O . TYR A 1 217 ? 4.198 -10.493 6.599 1.00 89.00 217 TYR A O 1
ATOM 1724 N N . GLY A 1 218 ? 3.200 -8.778 5.549 1.00 87.44 218 GLY A N 1
ATOM 1725 C CA . GLY A 1 218 ? 1.844 -9.293 5.717 1.00 87.44 218 GLY A CA 1
ATOM 1726 C C . GLY A 1 218 ? 1.027 -8.678 6.836 1.00 87.44 218 GLY A C 1
ATOM 1727 O O . GLY A 1 218 ? -0.181 -8.878 6.828 1.00 87.44 218 GLY A O 1
ATOM 1728 N N . ARG A 1 219 ? 1.607 -7.842 7.716 1.00 88.75 219 ARG A N 1
ATOM 1729 C CA . ARG A 1 219 ? 0.801 -7.010 8.636 1.00 88.75 219 ARG A CA 1
ATOM 1730 C C . ARG A 1 219 ? -0.253 -6.224 7.858 1.00 88.75 219 ARG A C 1
ATOM 1732 O O . ARG A 1 219 ? -1.413 -6.206 8.255 1.00 88.75 219 ARG A O 1
ATOM 1739 N N . TYR A 1 220 ? 0.189 -5.605 6.766 1.00 92.06 220 TYR A N 1
ATOM 1740 C CA . TYR A 1 220 ? -0.632 -4.912 5.786 1.00 92.06 220 TYR A CA 1
ATOM 1741 C C . TYR A 1 220 ? -0.175 -5.310 4.388 1.00 92.06 220 TYR A C 1
ATOM 1743 O O . TYR A 1 220 ? 1.020 -5.514 4.153 1.00 92.06 220 TYR A O 1
ATOM 1751 N N . SER A 1 221 ? -1.125 -5.410 3.469 1.00 94.06 221 SER A N 1
ATOM 1752 C CA . SER A 1 221 ? -0.868 -5.620 2.052 1.00 94.06 221 SER A CA 1
ATOM 1753 C C . SER A 1 221 ? -2.071 -5.186 1.224 1.00 94.06 221 SER A C 1
ATOM 1755 O O . SER A 1 221 ? -3.129 -4.864 1.769 1.00 94.06 221 SER A O 1
ATOM 1757 N N . ARG A 1 222 ? -1.899 -5.172 -0.098 1.00 94.94 222 ARG A N 1
ATOM 1758 C CA . ARG A 1 222 ? -3.006 -5.048 -1.038 1.00 94.94 222 ARG A CA 1
ATOM 1759 C C . ARG A 1 222 ? -2.925 -6.128 -2.104 1.00 94.94 222 ARG A C 1
ATOM 1761 O O . ARG A 1 222 ? -1.827 -6.504 -2.514 1.00 94.94 222 ARG A O 1
ATOM 1768 N N . GLY A 1 223 ? -4.088 -6.592 -2.537 1.00 93.75 223 GLY A N 1
ATOM 1769 C CA . GLY A 1 223 ? -4.261 -7.552 -3.620 1.00 93.75 223 GLY A CA 1
ATOM 1770 C C . GLY A 1 223 ? -5.098 -6.976 -4.757 1.00 93.75 223 GLY A C 1
ATOM 1771 O O . GLY A 1 223 ? -5.581 -5.841 -4.685 1.00 93.75 223 GLY A O 1
ATOM 1772 N N . PHE A 1 224 ? -5.257 -7.772 -5.810 1.00 94.94 224 PHE A N 1
ATOM 1773 C CA . PHE A 1 224 ? -6.217 -7.506 -6.876 1.00 94.94 224 PHE A CA 1
ATOM 1774 C C . PHE A 1 224 ? -7.633 -7.744 -6.346 1.00 94.94 224 PHE A C 1
ATOM 1776 O O . PHE A 1 224 ? -7.893 -8.797 -5.772 1.00 94.94 224 PHE A O 1
ATOM 1783 N N . ALA A 1 225 ? -8.529 -6.773 -6.522 1.00 92.12 225 ALA A N 1
ATOM 1784 C CA . ALA A 1 225 ? -9.898 -6.867 -6.003 1.00 92.12 225 ALA A CA 1
ATOM 1785 C C . ALA A 1 225 ? -10.755 -7.899 -6.762 1.00 92.12 225 ALA A C 1
ATOM 1787 O O . ALA A 1 225 ? -11.713 -8.447 -6.226 1.00 92.12 225 ALA A O 1
ATOM 1788 N N . HIS A 1 226 ? -10.439 -8.146 -8.033 1.00 89.50 226 HIS A N 1
ATOM 1789 C CA . HIS A 1 226 ? -11.120 -9.110 -8.891 1.00 89.50 226 HIS A CA 1
ATOM 1790 C C . HIS A 1 226 ? -10.218 -9.485 -10.083 1.00 89.50 226 HIS A C 1
ATOM 1792 O O . HIS A 1 226 ? -9.163 -8.868 -10.284 1.00 89.50 226 HIS A O 1
ATOM 1798 N N . PRO A 1 227 ? -10.607 -10.468 -10.917 1.00 90.88 227 PRO A N 1
ATOM 1799 C CA . PRO A 1 227 ? -9.855 -10.766 -12.123 1.00 90.88 227 PRO A CA 1
ATOM 1800 C C . PRO A 1 227 ? -9.706 -9.532 -13.018 1.00 90.88 227 PRO A C 1
ATOM 1802 O O . PRO A 1 227 ? -10.603 -8.683 -13.085 1.00 90.88 227 PRO A O 1
ATOM 1805 N N . GLN A 1 228 ? -8.571 -9.432 -13.705 1.00 91.25 228 GLN A N 1
ATOM 1806 C CA . GLN A 1 228 ? -8.188 -8.313 -14.572 1.00 91.25 228 GLN A CA 1
ATOM 1807 C C . GLN A 1 228 ? -8.026 -6.950 -13.871 1.00 91.25 228 GLN A C 1
ATOM 1809 O O . GLN A 1 228 ? -7.788 -5.946 -14.553 1.00 91.25 228 GLN A O 1
ATOM 1814 N N . SER A 1 229 ? -8.124 -6.868 -12.537 1.00 94.75 229 SER A N 1
ATOM 1815 C CA . SER A 1 229 ? -7.871 -5.616 -11.821 1.00 94.75 229 SER A CA 1
ATOM 1816 C C . SER A 1 229 ? -6.446 -5.105 -12.050 1.00 94.75 229 SER A C 1
ATOM 1818 O O . SER A 1 229 ? -5.498 -5.878 -12.199 1.00 94.75 229 SER A O 1
ATOM 1820 N N . THR A 1 230 ? -6.287 -3.779 -12.036 1.00 96.38 230 THR A N 1
ATOM 1821 C CA . THR A 1 230 ? -4.987 -3.113 -12.180 1.00 96.38 230 THR A CA 1
ATOM 1822 C C . THR A 1 230 ? -4.701 -2.217 -10.977 1.00 96.38 230 THR A C 1
ATOM 1824 O O . THR A 1 230 ? -5.496 -1.343 -10.637 1.00 96.38 230 THR A O 1
ATOM 1827 N N . ILE A 1 231 ? -3.541 -2.409 -10.354 1.00 97.44 231 ILE A N 1
ATOM 1828 C CA . ILE A 1 231 ? -2.999 -1.542 -9.307 1.00 97.44 231 ILE A CA 1
ATOM 1829 C C . ILE A 1 231 ? -2.023 -0.578 -9.973 1.00 97.44 231 ILE A C 1
ATOM 1831 O O . ILE A 1 231 ? -0.987 -0.989 -10.490 1.00 97.44 231 ILE A O 1
ATOM 1835 N N . GLU A 1 232 ? -2.356 0.705 -9.966 1.00 97.50 232 GLU A N 1
ATOM 1836 C CA . GLU A 1 232 ? -1.632 1.746 -10.695 1.00 97.50 232 GLU A CA 1
ATOM 1837 C C . GLU A 1 232 ? -0.798 2.584 -9.733 1.00 97.50 232 GLU A C 1
ATOM 1839 O O . GLU A 1 232 ? -1.282 2.971 -8.669 1.00 97.50 232 GLU A O 1
ATOM 1844 N N . MET A 1 233 ? 0.443 2.894 -10.095 1.00 97.69 233 MET A N 1
ATOM 1845 C CA . MET A 1 233 ? 1.357 3.665 -9.260 1.00 97.69 233 MET A CA 1
ATOM 1846 C C . MET A 1 233 ? 2.027 4.781 -10.060 1.00 97.69 233 MET A C 1
ATOM 1848 O O . MET A 1 233 ? 2.339 4.621 -11.239 1.00 97.69 233 MET A O 1
ATOM 1852 N N . VAL A 1 234 ? 2.248 5.917 -9.404 1.00 97.44 234 VAL A N 1
ATOM 1853 C CA . VAL A 1 234 ? 2.832 7.134 -9.979 1.00 97.44 234 VAL A CA 1
ATOM 1854 C C . VAL A 1 234 ? 4.015 7.573 -9.125 1.00 97.44 234 VAL A C 1
ATOM 1856 O O . VAL A 1 234 ? 3.956 7.560 -7.891 1.00 97.44 234 VAL A O 1
ATOM 1859 N N . LEU A 1 235 ? 5.094 7.949 -9.797 1.00 97.75 235 LEU A N 1
ATOM 1860 C CA . LEU A 1 235 ? 6.331 8.436 -9.214 1.00 97.75 235 LEU A CA 1
ATOM 1861 C C . LEU A 1 235 ? 6.269 9.953 -8.988 1.00 97.75 235 LEU A C 1
ATOM 1863 O O . LEU A 1 235 ? 5.633 10.712 -9.726 1.00 97.75 235 LEU A O 1
ATOM 1867 N N . ASP A 1 236 ? 6.968 10.413 -7.953 1.00 96.75 236 ASP A N 1
ATOM 1868 C CA . ASP A 1 236 ? 7.167 11.838 -7.702 1.00 96.75 236 ASP A CA 1
ATOM 1869 C C . ASP A 1 236 ? 7.954 12.479 -8.850 1.00 96.75 236 ASP A C 1
ATOM 1871 O O . ASP A 1 236 ? 9.047 12.035 -9.206 1.00 96.75 236 ASP A O 1
ATOM 1875 N N . GLN A 1 237 ? 7.410 13.560 -9.404 1.00 95.25 237 GLN A N 1
ATOM 1876 C CA . GLN A 1 237 ? 7.962 14.200 -10.598 1.00 95.25 237 GLN A CA 1
ATOM 1877 C C . GLN A 1 237 ? 9.321 14.877 -10.360 1.00 95.25 237 GLN A C 1
ATOM 1879 O O . GLN A 1 237 ? 9.995 15.249 -11.315 1.00 95.25 237 GLN A O 1
ATOM 1884 N N . GLY A 1 238 ? 9.756 15.037 -9.107 1.00 95.50 238 GLY A N 1
ATOM 1885 C CA . GLY A 1 238 ? 11.078 15.552 -8.762 1.00 95.50 238 GLY A CA 1
ATOM 1886 C C . GLY A 1 238 ? 12.186 14.495 -8.762 1.00 95.50 238 GLY A C 1
ATOM 1887 O O . GLY A 1 238 ? 13.351 14.855 -8.582 1.00 95.50 238 GLY A O 1
ATOM 1888 N N . LEU A 1 239 ? 11.870 13.206 -8.924 1.00 95.06 239 LEU A N 1
ATOM 1889 C CA . LEU A 1 239 ? 12.873 12.138 -8.920 1.00 95.06 239 LEU A CA 1
ATOM 1890 C C . LEU A 1 239 ? 13.915 12.322 -10.027 1.00 95.06 239 LEU A C 1
ATOM 1892 O O . LEU A 1 239 ? 13.614 12.723 -11.146 1.00 95.06 239 LEU A O 1
ATOM 1896 N N . TRP A 1 240 ? 15.168 12.000 -9.695 1.00 91.25 240 TRP A N 1
ATOM 1897 C CA . TRP A 1 240 ? 16.287 11.893 -10.644 1.00 91.25 240 TRP A CA 1
ATOM 1898 C C . TRP A 1 240 ? 16.563 13.136 -11.504 1.00 91.25 240 TRP A C 1
ATOM 1900 O O . TRP A 1 240 ? 17.095 13.017 -12.606 1.00 91.25 240 TRP A O 1
ATOM 1910 N N . GLY A 1 241 ? 16.273 14.325 -10.970 1.00 88.06 241 GLY A N 1
ATOM 1911 C CA . GLY A 1 241 ? 16.464 15.597 -11.673 1.00 88.06 241 GLY A CA 1
ATOM 1912 C C . GLY A 1 241 ? 15.238 16.062 -12.461 1.00 88.06 241 GLY A C 1
ATOM 1913 O O . GLY A 1 241 ? 15.314 17.097 -13.116 1.00 88.06 241 GLY A O 1
ATOM 1914 N N . GLY A 1 242 ? 14.124 15.335 -12.356 1.00 93.38 242 GLY A N 1
ATOM 1915 C CA . GLY A 1 242 ? 12.862 15.636 -13.015 1.00 93.38 242 GLY A CA 1
ATOM 1916 C C . GLY A 1 242 ? 12.383 14.459 -13.857 1.00 93.38 242 GLY A C 1
ATOM 1917 O O . GLY A 1 242 ? 13.143 13.911 -14.655 1.00 93.38 242 GLY A O 1
ATOM 1918 N N . LEU A 1 243 ? 11.114 14.099 -13.691 1.00 95.75 243 LEU A N 1
ATOM 1919 C CA . LEU A 1 243 ? 10.381 13.250 -14.623 1.00 95.75 243 LEU A CA 1
ATOM 1920 C C . LEU A 1 243 ? 9.567 14.131 -15.595 1.00 95.75 243 LEU A C 1
ATOM 1922 O O . LEU A 1 243 ? 9.186 15.247 -15.230 1.00 95.75 243 LEU A O 1
ATOM 1926 N N . PRO A 1 244 ? 9.303 13.673 -16.832 1.00 96.75 244 PRO A N 1
ATOM 1927 C CA . PRO A 1 244 ? 9.739 12.402 -17.409 1.00 96.75 244 PRO A CA 1
ATOM 1928 C C . PRO A 1 244 ? 11.236 12.349 -17.707 1.00 96.75 244 PRO A C 1
ATOM 1930 O O . PRO A 1 244 ? 11.859 13.353 -18.054 1.00 96.75 244 PRO A O 1
ATOM 1933 N N . LEU A 1 245 ? 11.791 11.142 -17.675 1.00 95.12 245 LEU A N 1
ATOM 1934 C CA . LEU A 1 245 ? 13.092 10.887 -18.276 1.00 95.12 245 LEU A CA 1
ATOM 1935 C C . LEU A 1 245 ? 12.962 10.936 -19.802 1.00 95.12 245 LEU A C 1
ATOM 1937 O O . LEU A 1 245 ? 12.030 10.387 -20.386 1.00 95.12 245 LEU A O 1
ATOM 1941 N N . THR A 1 246 ? 13.914 11.599 -20.453 1.00 93.81 246 THR A N 1
ATOM 1942 C CA . THR A 1 246 ? 13.961 11.756 -21.918 1.00 93.81 246 THR A CA 1
ATOM 1943 C C . THR A 1 246 ? 15.048 10.908 -22.576 1.00 93.81 246 THR A C 1
ATOM 1945 O O . THR A 1 246 ? 15.164 10.891 -23.799 1.00 93.81 246 THR A O 1
ATOM 1948 N N . ALA A 1 247 ? 15.849 10.205 -21.777 1.00 92.06 247 ALA A N 1
ATOM 1949 C CA . ALA A 1 247 ? 16.918 9.331 -22.229 1.00 92.06 247 ALA A CA 1
ATOM 1950 C C . ALA A 1 247 ? 17.074 8.146 -21.274 1.00 92.06 247 ALA A C 1
ATOM 1952 O O . ALA A 1 247 ? 16.704 8.222 -20.099 1.00 92.06 247 ALA A O 1
ATOM 1953 N N . SER A 1 248 ? 17.656 7.063 -21.788 1.00 89.62 248 SER A N 1
ATOM 1954 C CA . SER A 1 248 ? 17.931 5.851 -21.023 1.00 89.62 248 SER A CA 1
ATOM 1955 C C . SER A 1 248 ? 18.741 6.147 -19.764 1.00 89.62 248 SER A C 1
ATOM 1957 O O . SER A 1 248 ? 19.736 6.876 -19.792 1.00 89.62 248 SER A O 1
ATOM 1959 N N . ARG A 1 249 ? 18.343 5.520 -18.658 1.00 87.19 249 ARG A N 1
ATOM 1960 C CA . ARG A 1 249 ? 19.044 5.587 -17.378 1.00 87.19 249 ARG A CA 1
ATOM 1961 C C . ARG A 1 249 ? 19.418 4.177 -16.956 1.00 87.19 249 ARG A C 1
ATOM 1963 O O . ARG A 1 249 ? 18.559 3.386 -16.585 1.00 87.19 249 ARG A O 1
ATOM 1970 N N . ALA A 1 250 ? 20.713 3.881 -16.993 1.00 78.81 250 ALA A N 1
ATOM 1971 C CA . ALA A 1 250 ? 21.221 2.597 -16.534 1.00 78.81 250 ALA A CA 1
ATOM 1972 C C . ALA A 1 250 ? 20.970 2.408 -15.027 1.00 78.81 250 ALA A C 1
ATOM 1974 O O . ALA A 1 250 ? 21.035 3.363 -14.247 1.00 78.81 250 ALA A O 1
ATOM 1975 N N . HIS A 1 251 ? 20.755 1.153 -14.629 1.00 83.88 251 HIS A N 1
ATOM 1976 C CA . HIS A 1 251 ? 20.657 0.710 -13.232 1.00 83.88 251 HIS A CA 1
ATOM 1977 C C . HIS A 1 251 ? 19.401 1.154 -12.467 1.00 83.88 251 HIS A C 1
ATOM 1979 O O . HIS A 1 251 ? 19.411 1.139 -11.233 1.00 83.88 251 HIS A O 1
ATOM 1985 N N . LEU A 1 252 ? 18.301 1.498 -13.149 1.00 93.06 252 LEU A N 1
ATOM 1986 C CA . LEU A 1 252 ? 17.010 1.483 -12.465 1.00 93.06 252 LEU A CA 1
ATOM 1987 C C . LEU A 1 252 ? 16.573 0.034 -12.259 1.00 93.06 252 LEU A C 1
ATOM 1989 O O . LEU A 1 252 ? 16.792 -0.851 -13.088 1.00 93.06 252 LEU A O 1
ATOM 1993 N N . THR A 1 253 ? 16.010 -0.233 -11.090 1.00 95.69 253 THR A N 1
ATOM 1994 C CA . THR A 1 253 ? 15.612 -1.577 -10.692 1.00 95.69 253 THR A CA 1
ATOM 1995 C C . THR A 1 253 ? 14.274 -1.507 -9.986 1.00 95.69 253 THR A C 1
ATOM 1997 O O . THR A 1 253 ? 14.136 -0.795 -8.991 1.00 95.69 253 THR A O 1
ATOM 2000 N N . LEU A 1 254 ? 13.307 -2.270 -10.486 1.00 97.56 254 LEU A N 1
ATOM 2001 C CA . LEU A 1 254 ? 12.026 -2.477 -9.833 1.00 97.56 254 LEU A CA 1
ATOM 2002 C C . LEU A 1 254 ? 12.107 -3.751 -8.996 1.00 97.56 254 LEU A C 1
ATOM 2004 O O . LEU A 1 254 ? 12.316 -4.838 -9.531 1.00 97.56 254 LEU A O 1
ATOM 2008 N N . ARG A 1 255 ? 11.944 -3.610 -7.681 1.00 97.50 255 ARG A N 1
ATOM 2009 C CA . ARG A 1 255 ? 11.813 -4.735 -6.750 1.00 97.50 255 ARG A CA 1
ATOM 2010 C C . ARG A 1 255 ? 10.352 -4.859 -6.357 1.00 97.50 255 ARG A C 1
ATOM 2012 O O . ARG A 1 255 ? 9.769 -3.886 -5.884 1.00 97.50 255 ARG A O 1
ATOM 2019 N N . LEU A 1 256 ? 9.786 -6.042 -6.544 1.00 97.62 256 LEU A N 1
ATOM 2020 C CA . LEU A 1 256 ? 8.412 -6.353 -6.178 1.00 97.62 256 LEU A CA 1
ATOM 2021 C C . LEU A 1 256 ? 8.410 -7.483 -5.158 1.00 97.62 256 LEU A C 1
ATOM 2023 O O . LEU A 1 256 ? 8.992 -8.538 -5.401 1.00 97.62 256 LEU A O 1
ATOM 2027 N N . VAL A 1 257 ? 7.713 -7.259 -4.047 1.00 96.56 257 VAL A N 1
ATOM 2028 C CA . VAL A 1 257 ? 7.437 -8.271 -3.030 1.00 96.56 257 VAL A CA 1
ATOM 2029 C C . VAL A 1 257 ? 5.947 -8.585 -3.063 1.00 96.56 257 VAL A C 1
ATOM 2031 O O . VAL A 1 257 ? 5.129 -7.671 -2.986 1.00 96.56 257 VAL A O 1
ATOM 2034 N N . PHE A 1 258 ? 5.593 -9.861 -3.181 1.00 97.50 258 PHE A N 1
ATOM 2035 C CA . PHE A 1 258 ? 4.205 -10.315 -3.260 1.00 97.50 258 PHE A CA 1
ATOM 2036 C C . PHE A 1 258 ? 4.015 -11.634 -2.512 1.00 97.50 258 PHE A C 1
ATOM 2038 O O . PHE A 1 258 ? 4.959 -12.414 -2.370 1.00 97.50 258 PHE A O 1
ATOM 2045 N N . LEU A 1 259 ? 2.800 -11.884 -2.027 1.00 97.31 259 LEU A N 1
ATOM 2046 C CA . LEU A 1 259 ? 2.436 -13.167 -1.440 1.00 97.31 259 LEU A CA 1
ATOM 2047 C C . LEU A 1 259 ? 2.022 -14.125 -2.556 1.00 97.31 259 LEU A C 1
ATOM 2049 O O . LEU A 1 259 ? 1.046 -13.890 -3.260 1.00 97.31 259 LEU A O 1
ATOM 2053 N N . ASP A 1 260 ? 2.766 -15.210 -2.715 1.00 96.62 260 ASP A N 1
ATOM 2054 C CA . ASP A 1 260 ? 2.509 -16.224 -3.732 1.00 96.62 260 ASP A CA 1
ATOM 2055 C C . ASP A 1 260 ? 1.565 -17.300 -3.189 1.00 96.62 260 ASP A C 1
ATOM 2057 O O . ASP A 1 260 ? 1.984 -18.415 -2.899 1.00 96.62 260 ASP A O 1
ATOM 2061 N N . ASN A 1 261 ? 0.297 -16.947 -2.983 1.00 92.12 261 ASN A N 1
ATOM 2062 C CA . ASN A 1 261 ? -0.724 -17.820 -2.387 1.00 92.12 261 ASN A CA 1
ATOM 2063 C C . ASN A 1 261 ? -1.615 -18.547 -3.409 1.00 92.12 261 ASN A C 1
ATOM 2065 O O . ASN A 1 261 ? -2.528 -19.262 -3.013 1.00 92.12 261 ASN A O 1
ATOM 2069 N N . SER A 1 262 ? -1.376 -18.376 -4.709 1.00 89.19 262 SER A N 1
ATOM 2070 C CA . SER A 1 262 ? -2.187 -18.982 -5.772 1.00 89.19 262 SER A CA 1
ATOM 2071 C C . SER A 1 262 ? -1.340 -19.372 -6.982 1.00 89.19 262 SER A C 1
ATOM 2073 O O . SER A 1 262 ? -0.240 -18.854 -7.176 1.00 89.19 262 SER A O 1
ATOM 2075 N N . VAL A 1 263 ? -1.845 -20.286 -7.813 1.00 91.81 263 VAL A N 1
ATOM 2076 C CA . VAL A 1 263 ? -1.234 -20.630 -9.105 1.00 91.81 263 VAL A CA 1
ATOM 2077 C C . VAL A 1 263 ? -1.883 -19.795 -10.202 1.00 91.81 263 VAL A C 1
ATOM 2079 O O . VAL A 1 263 ? -3.092 -19.866 -10.411 1.00 91.81 263 VAL A O 1
ATOM 2082 N N . GLY A 1 264 ? -1.080 -19.033 -10.935 1.00 93.31 264 GLY A N 1
ATOM 2083 C CA . GLY A 1 264 ? -1.589 -18.052 -11.882 1.00 93.31 264 GLY A CA 1
ATOM 2084 C C . GLY A 1 264 ? -0.493 -17.151 -12.430 1.00 93.31 264 GLY A C 1
ATOM 2085 O O . GLY A 1 264 ? 0.692 -17.500 -12.420 1.00 93.31 264 GLY A O 1
ATOM 2086 N N . GLN A 1 265 ? -0.912 -16.004 -12.954 1.00 95.69 265 GLN A N 1
ATOM 2087 C CA . GLN A 1 265 ? -0.030 -15.011 -13.548 1.00 95.69 265 GLN A CA 1
ATOM 2088 C C . GLN A 1 265 ? -0.535 -13.606 -13.249 1.00 95.69 265 GLN A C 1
ATOM 2090 O O . GLN A 1 265 ? -1.739 -13.354 -13.210 1.00 95.69 265 GLN A O 1
ATOM 2095 N N . PHE A 1 266 ? 0.396 -12.673 -13.118 1.00 97.88 266 PHE A N 1
ATOM 2096 C CA . PHE A 1 266 ? 0.094 -11.251 -13.171 1.00 97.88 266 PHE A CA 1
ATOM 2097 C C . PHE A 1 266 ? 1.167 -10.524 -13.979 1.00 97.88 266 PHE A C 1
ATOM 2099 O O . PHE A 1 266 ? 2.293 -10.998 -14.136 1.00 97.88 266 PHE A O 1
ATOM 2106 N N . TYR A 1 267 ? 0.812 -9.365 -14.514 1.00 98.38 267 TYR A N 1
ATOM 2107 C CA . TYR A 1 267 ? 1.693 -8.520 -15.300 1.00 98.38 267 TYR A CA 1
ATOM 2108 C C . TYR A 1 267 ? 2.261 -7.389 -14.445 1.00 98.38 267 TYR A C 1
ATOM 2110 O O . TYR A 1 267 ? 1.537 -6.773 -13.663 1.00 98.38 267 TYR A O 1
ATOM 2118 N N . VAL A 1 268 ? 3.544 -7.093 -14.629 1.00 98.69 268 VAL A N 1
ATOM 2119 C CA . VAL A 1 268 ? 4.241 -5.937 -14.059 1.00 98.69 268 VAL A CA 1
ATOM 2120 C C . VAL A 1 268 ? 4.644 -5.034 -15.209 1.00 98.69 268 VAL A C 1
ATOM 2122 O O . VAL A 1 268 ? 5.503 -5.411 -16.003 1.00 98.69 268 VAL A O 1
ATOM 2125 N N . GLY A 1 269 ? 4.037 -3.858 -15.302 1.00 98.38 269 GLY A N 1
ATOM 2126 C CA . GLY A 1 269 ? 4.311 -2.897 -16.361 1.00 98.38 269 GLY A CA 1
ATOM 2127 C C . GLY A 1 269 ? 4.922 -1.599 -15.863 1.00 98.38 269 GLY A C 1
ATOM 2128 O O . GLY A 1 269 ? 4.793 -1.252 -14.687 1.00 98.38 269 GLY A O 1
ATOM 2129 N N . TYR A 1 270 ? 5.580 -0.884 -16.769 1.00 98.50 270 TYR A N 1
ATOM 2130 C CA . TYR A 1 270 ? 6.099 0.460 -16.547 1.00 98.50 270 TYR A CA 1
ATOM 2131 C C . TYR A 1 270 ? 6.063 1.306 -17.827 1.00 98.50 270 TYR A C 1
ATOM 2133 O O . TYR A 1 270 ? 6.046 0.786 -18.945 1.00 98.50 270 TYR A O 1
ATOM 2141 N N . ASP A 1 271 ? 6.032 2.627 -17.652 1.00 97.94 271 ASP A N 1
ATOM 2142 C CA . ASP A 1 271 ? 6.085 3.597 -18.748 1.00 97.94 271 ASP A CA 1
ATOM 2143 C C . ASP A 1 271 ? 7.527 3.746 -19.256 1.00 97.94 271 ASP A C 1
ATOM 2145 O O . ASP A 1 271 ? 8.367 4.318 -18.553 1.00 97.94 271 ASP A O 1
ATOM 2149 N N . ALA A 1 272 ? 7.824 3.231 -20.454 1.00 97.31 272 ALA A N 1
ATOM 2150 C CA . ALA A 1 272 ? 9.137 3.325 -21.096 1.00 97.31 272 ALA A CA 1
ATOM 2151 C C . ALA A 1 272 ? 9.180 4.408 -22.193 1.00 97.31 272 ALA A C 1
ATOM 2153 O O . ALA A 1 272 ? 8.170 5.016 -22.556 1.00 97.31 272 ALA A O 1
ATOM 2154 N N . LEU A 1 273 ? 10.380 4.699 -22.697 1.00 96.44 273 LEU A N 1
ATOM 2155 C CA . LEU A 1 273 ? 10.650 5.779 -23.655 1.00 96.44 273 LEU A CA 1
ATOM 2156 C C . LEU A 1 273 ? 9.939 5.588 -25.000 1.00 96.44 273 LEU A C 1
ATOM 2158 O O . LEU A 1 273 ? 9.514 6.572 -25.606 1.00 96.44 273 LEU A O 1
ATOM 2162 N N . ASP A 1 274 ? 9.801 4.347 -25.453 1.00 94.38 274 ASP A N 1
ATOM 2163 C CA . ASP A 1 274 ? 9.178 3.940 -26.716 1.00 94.38 274 ASP A CA 1
ATOM 2164 C C . ASP A 1 274 ? 7.797 3.284 -26.535 1.00 94.38 274 ASP A C 1
ATOM 2166 O O . ASP A 1 274 ? 7.167 2.880 -27.513 1.00 94.38 274 ASP A O 1
ATOM 2170 N N . GLY A 1 275 ? 7.281 3.260 -25.306 1.00 93.19 275 GLY A N 1
ATOM 2171 C CA . GLY A 1 275 ? 5.945 2.781 -24.973 1.00 93.19 275 GLY A CA 1
ATOM 2172 C C . GLY A 1 275 ? 5.913 1.945 -23.690 1.00 93.19 275 GLY A C 1
ATOM 2173 O O . GLY A 1 275 ? 6.928 1.755 -23.033 1.00 93.19 275 GLY A O 1
ATOM 2174 N N . PRO A 1 276 ? 4.735 1.451 -23.285 1.00 97.00 276 PRO A N 1
ATOM 2175 C CA . PRO A 1 276 ? 4.598 0.528 -22.160 1.00 97.00 276 PRO A CA 1
ATOM 2176 C C . PRO A 1 276 ? 5.419 -0.755 -22.333 1.00 97.00 276 PRO A C 1
ATOM 2178 O O . PRO A 1 276 ? 5.195 -1.510 -23.279 1.00 97.00 276 PRO A O 1
ATOM 2181 N N . HIS A 1 277 ? 6.297 -1.048 -21.376 1.00 97.62 277 HIS A N 1
ATOM 2182 C CA . HIS A 1 277 ? 7.056 -2.299 -21.287 1.00 97.62 277 HIS A CA 1
ATOM 2183 C C . HIS A 1 277 ? 6.715 -3.046 -19.994 1.00 97.62 277 HIS A C 1
ATOM 2185 O O . HIS A 1 277 ? 6.116 -2.486 -19.075 1.00 97.62 277 HIS A O 1
ATOM 2191 N N . GLY A 1 278 ? 7.094 -4.324 -19.899 1.00 97.75 278 GLY A N 1
ATOM 2192 C CA . GLY A 1 278 ? 6.862 -5.089 -18.679 1.00 97.75 278 GLY A CA 1
ATOM 2193 C C . GLY A 1 278 ? 7.147 -6.580 -18.777 1.00 97.75 278 GLY A C 1
ATOM 2194 O O . GLY A 1 278 ? 7.714 -7.068 -19.755 1.00 97.75 278 GLY A O 1
ATOM 2195 N N . TRP A 1 279 ? 6.729 -7.298 -17.739 1.00 98.56 279 TRP A N 1
ATOM 2196 C CA . TRP A 1 279 ? 6.996 -8.717 -17.530 1.00 98.56 279 TRP A CA 1
ATOM 2197 C C . TRP A 1 279 ? 5.744 -9.443 -17.056 1.00 98.56 279 TRP A C 1
ATOM 2199 O O . TRP A 1 279 ? 4.943 -8.895 -16.302 1.00 98.56 279 TRP A O 1
ATOM 2209 N N . VAL A 1 280 ? 5.613 -10.707 -17.449 1.00 98.31 280 VAL A N 1
ATOM 2210 C CA . VAL A 1 280 ? 4.650 -11.634 -16.845 1.00 98.31 280 VAL A CA 1
ATOM 2211 C C . VAL A 1 280 ? 5.343 -12.369 -15.703 1.00 98.31 280 VAL A C 1
ATOM 2213 O O . VAL A 1 280 ? 6.460 -12.863 -15.866 1.00 98.31 280 VAL A O 1
ATOM 2216 N N . VAL A 1 281 ? 4.687 -12.430 -14.548 1.00 98.00 281 VAL A N 1
ATOM 2217 C CA . VAL A 1 281 ? 5.167 -13.126 -13.354 1.00 98.00 281 VAL A CA 1
ATOM 2218 C C . VAL A 1 281 ? 4.275 -14.325 -13.083 1.00 98.00 281 VAL A C 1
ATOM 2220 O O . VAL A 1 281 ? 3.081 -14.171 -12.845 1.00 98.00 281 VAL A O 1
ATOM 2223 N N . ASP A 1 282 ? 4.876 -15.514 -13.071 1.00 96.44 282 ASP A N 1
ATOM 2224 C CA . ASP A 1 282 ? 4.191 -16.745 -12.687 1.00 96.44 282 ASP A CA 1
ATOM 2225 C C . ASP A 1 282 ? 4.136 -16.908 -11.161 1.00 96.44 282 ASP A C 1
ATOM 2227 O O . ASP A 1 282 ? 5.169 -16.923 -10.469 1.00 96.44 282 ASP A O 1
ATOM 2231 N N . THR A 1 283 ? 2.936 -17.154 -10.649 1.00 95.06 283 THR A N 1
ATOM 2232 C CA . THR A 1 283 ? 2.694 -17.560 -9.264 1.00 95.06 283 THR A CA 1
ATOM 2233 C C . THR A 1 283 ? 2.563 -19.083 -9.190 1.00 95.06 283 THR A C 1
ATOM 2235 O O . THR A 1 283 ? 2.103 -19.746 -10.126 1.00 95.06 283 THR A O 1
ATOM 2238 N N . LYS A 1 284 ? 3.081 -19.671 -8.111 1.00 94.00 284 LYS A N 1
ATOM 2239 C CA . LYS A 1 284 ? 3.194 -21.124 -7.917 1.00 94.00 284 LYS A CA 1
ATOM 2240 C C . LYS A 1 284 ? 2.421 -21.612 -6.691 1.00 94.00 284 LYS A C 1
ATOM 2242 O O . LYS A 1 284 ? 2.420 -22.813 -6.449 1.00 94.00 284 LYS A O 1
ATOM 2247 N N . GLY A 1 285 ? 1.778 -20.720 -5.936 1.00 93.25 285 GLY A N 1
ATOM 2248 C CA . GLY A 1 285 ? 1.020 -21.087 -4.739 1.00 93.25 285 GLY A CA 1
ATOM 2249 C C . GLY A 1 285 ? 1.913 -21.597 -3.611 1.00 93.25 285 GLY A C 1
ATOM 2250 O O . GLY A 1 285 ? 1.565 -22.545 -2.919 1.00 93.25 285 GLY A O 1
ATOM 2251 N N . THR A 1 286 ? 3.094 -21.001 -3.441 1.00 95.06 286 THR A N 1
ATOM 2252 C CA . THR A 1 286 ? 4.043 -21.389 -2.383 1.00 95.06 286 THR A CA 1
ATOM 2253 C C . THR A 1 286 ? 3.598 -20.987 -0.976 1.00 95.06 286 THR A C 1
ATOM 2255 O O . THR A 1 286 ? 4.218 -21.412 -0.004 1.00 95.06 286 THR A O 1
ATOM 2258 N N . SER A 1 287 ? 2.558 -20.158 -0.853 1.00 94.75 287 SER A N 1
ATOM 2259 C CA . SER A 1 287 ? 2.066 -19.566 0.396 1.00 94.75 287 SER A CA 1
ATOM 2260 C C . SER A 1 287 ? 3.143 -18.787 1.153 1.00 94.75 287 SER A C 1
ATOM 2262 O O . SER A 1 287 ? 3.126 -18.705 2.379 1.00 94.75 287 SER A O 1
ATOM 2264 N N . ARG A 1 288 ? 4.100 -18.209 0.419 1.00 95.56 288 ARG A N 1
ATOM 2265 C CA . ARG A 1 288 ? 5.207 -17.420 0.969 1.00 95.56 288 ARG A CA 1
ATOM 2266 C C . ARG A 1 288 ? 5.337 -16.085 0.259 1.00 95.56 288 ARG A C 1
ATOM 2268 O O . ARG A 1 288 ? 5.022 -15.953 -0.925 1.00 95.56 288 ARG A O 1
ATOM 2275 N N . TRP A 1 289 ? 5.844 -15.094 0.982 1.00 95.38 289 TRP A N 1
ATOM 2276 C CA . TRP A 1 289 ? 6.250 -13.826 0.394 1.00 95.38 289 TRP A CA 1
ATOM 2277 C C . TRP A 1 289 ? 7.498 -14.039 -0.460 1.00 95.38 289 TRP A C 1
ATOM 2279 O O . TRP A 1 289 ? 8.508 -14.562 0.022 1.00 95.38 289 TRP A O 1
ATOM 2289 N N . ARG A 1 290 ? 7.421 -13.642 -1.729 1.00 96.19 290 ARG A N 1
ATOM 2290 C CA . ARG A 1 290 ? 8.485 -13.762 -2.726 1.00 96.19 290 ARG A CA 1
ATOM 2291 C C . ARG A 1 290 ? 8.892 -12.387 -3.217 1.00 96.19 290 ARG A C 1
ATOM 2293 O O . ARG A 1 290 ? 8.058 -11.499 -3.367 1.00 96.19 290 ARG A O 1
ATOM 2300 N N . GLU A 1 291 ? 10.179 -12.244 -3.501 1.00 95.75 291 GLU A N 1
ATOM 2301 C CA . GLU A 1 291 ? 10.736 -11.055 -4.131 1.00 95.75 291 GLU A CA 1
ATOM 2302 C C . GLU A 1 291 ? 11.174 -11.382 -5.560 1.00 95.75 291 GLU A C 1
ATOM 2304 O O . GLU A 1 291 ? 11.818 -12.402 -5.811 1.00 95.75 291 GLU A O 1
ATOM 2309 N N . VAL A 1 292 ? 10.841 -10.494 -6.491 1.00 97.31 292 VAL A N 1
ATOM 2310 C CA . VAL A 1 292 ? 11.357 -10.493 -7.861 1.00 97.31 292 VAL A CA 1
ATOM 2311 C C . VAL A 1 292 ? 11.940 -9.126 -8.184 1.00 97.31 292 VAL A C 1
ATOM 2313 O O . VAL A 1 292 ? 11.542 -8.104 -7.622 1.00 97.31 292 VAL A O 1
ATOM 2316 N N . THR A 1 293 ? 12.930 -9.115 -9.070 1.00 98.00 293 THR A N 1
ATOM 2317 C CA . THR A 1 293 ? 13.701 -7.921 -9.409 1.00 98.00 293 THR A CA 1
ATOM 2318 C C . THR A 1 293 ? 13.807 -7.789 -10.921 1.00 98.00 293 THR A C 1
ATOM 2320 O O . THR A 1 293 ? 14.220 -8.732 -11.593 1.00 98.00 293 THR A O 1
ATOM 2323 N N . PHE A 1 294 ? 13.476 -6.609 -11.442 1.00 97.75 294 PHE A N 1
ATOM 2324 C CA . PHE A 1 294 ? 13.499 -6.298 -12.867 1.00 97.75 294 PHE A CA 1
ATOM 2325 C C . PHE A 1 294 ? 14.405 -5.102 -13.141 1.00 97.75 294 PHE A C 1
ATOM 2327 O O . PHE A 1 294 ? 14.333 -4.088 -12.445 1.00 97.75 294 PHE A O 1
ATOM 2334 N N . ALA A 1 295 ? 15.254 -5.209 -14.160 1.00 96.88 295 ALA A N 1
ATOM 2335 C CA . ALA A 1 295 ? 16.050 -4.084 -14.633 1.00 96.88 295 ALA A CA 1
ATOM 2336 C C . ALA A 1 295 ? 15.209 -3.206 -15.569 1.00 96.88 295 ALA A C 1
ATOM 2338 O O . ALA A 1 295 ? 14.569 -3.721 -16.482 1.00 96.88 295 ALA A O 1
ATOM 2339 N N . ILE A 1 296 ? 15.252 -1.890 -15.359 1.00 96.81 296 ILE A N 1
ATOM 2340 C CA . ILE A 1 296 ? 14.646 -0.883 -16.235 1.00 96.81 296 ILE A CA 1
ATOM 2341 C C . ILE A 1 296 ? 15.785 0.002 -16.740 1.00 96.81 296 ILE A C 1
ATOM 2343 O O . ILE A 1 296 ? 16.514 0.579 -15.937 1.00 96.81 296 ILE A O 1
ATOM 2347 N N . ASN A 1 297 ? 15.970 0.103 -18.055 1.00 95.19 297 ASN A N 1
ATOM 2348 C CA . ASN A 1 297 ? 17.054 0.913 -18.639 1.00 95.19 297 ASN A CA 1
ATOM 2349 C C . ASN A 1 297 ? 16.531 2.080 -19.490 1.00 95.19 297 ASN A C 1
ATOM 2351 O O . ASN A 1 297 ? 17.284 2.964 -19.890 1.00 95.19 297 ASN A O 1
ATOM 2355 N N . ASP A 1 298 ? 15.235 2.088 -19.740 1.00 95.75 298 ASP A N 1
ATOM 2356 C CA . ASP A 1 298 ? 14.498 2.861 -20.732 1.00 95.75 298 ASP A CA 1
ATOM 2357 C C . ASP A 1 298 ? 13.201 3.429 -20.138 1.00 95.75 298 ASP A C 1
ATOM 2359 O O . ASP A 1 298 ? 12.301 3.809 -20.873 1.00 95.75 298 ASP A O 1
ATOM 2363 N N . GLY A 1 299 ? 13.086 3.499 -18.809 1.00 95.94 299 GLY A N 1
ATOM 2364 C CA . GLY A 1 299 ? 11.927 4.090 -18.144 1.00 95.94 299 GLY A CA 1
ATOM 2365 C C . GLY A 1 299 ? 11.783 5.580 -18.465 1.00 95.94 299 GLY A C 1
ATOM 2366 O O . GLY A 1 299 ? 12.758 6.327 -18.387 1.00 95.94 299 GLY A O 1
ATOM 2367 N N . ARG A 1 300 ? 10.564 6.000 -18.803 1.00 96.38 300 ARG A N 1
ATOM 2368 C CA . ARG A 1 300 ? 10.167 7.384 -19.087 1.00 96.38 300 ARG A CA 1
ATOM 2369 C C . ARG A 1 300 ? 9.446 8.012 -17.901 1.00 96.38 300 ARG A C 1
ATOM 2371 O O . ARG A 1 300 ? 9.796 9.125 -17.514 1.00 96.38 300 ARG A O 1
ATOM 2378 N N . PHE A 1 301 ? 8.488 7.288 -17.325 1.00 97.06 301 PHE A N 1
ATOM 2379 C CA . PHE A 1 301 ? 7.716 7.689 -16.145 1.00 97.06 301 PHE A CA 1
ATOM 2380 C C . PHE A 1 301 ? 7.094 9.095 -16.262 1.00 97.06 301 PHE A C 1
ATOM 2382 O O . PHE A 1 301 ? 7.349 9.987 -15.453 1.00 97.06 301 PHE A O 1
ATOM 2389 N N . ALA A 1 302 ? 6.332 9.326 -17.331 1.00 96.25 302 ALA A N 1
ATOM 2390 C CA . ALA A 1 302 ? 5.736 10.621 -17.655 1.00 96.25 302 ALA A CA 1
ATOM 2391 C C . ALA A 1 302 ? 4.386 10.901 -16.975 1.00 96.25 302 ALA A C 1
ATOM 2393 O O . ALA A 1 302 ? 3.731 11.896 -17.314 1.00 96.25 302 ALA A O 1
ATOM 2394 N N . GLY A 1 303 ? 3.930 10.045 -16.060 1.00 93.19 303 GLY A N 1
ATOM 2395 C CA . GLY A 1 303 ? 2.616 10.157 -15.442 1.00 93.19 303 GLY A CA 1
ATOM 2396 C C 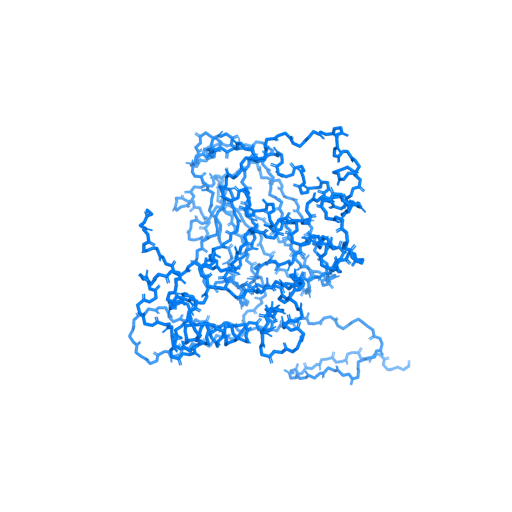. GLY A 1 303 ? 1.502 10.240 -16.492 1.00 93.19 303 GLY A C 1
ATOM 2397 O O . GLY A 1 303 ? 1.450 9.458 -17.439 1.00 93.19 303 GLY A O 1
ATOM 2398 N N . LEU A 1 304 ? 0.632 11.253 -16.385 1.00 90.81 304 LEU A N 1
ATOM 2399 C CA . LEU A 1 304 ? -0.475 11.493 -17.330 1.00 90.81 304 LEU A CA 1
ATOM 2400 C C . LEU A 1 304 ? -0.036 11.733 -18.789 1.00 90.81 304 LEU A C 1
ATOM 2402 O O . LEU A 1 304 ? -0.868 11.636 -19.686 1.00 90.81 304 LEU A O 1
ATOM 2406 N N . GLY A 1 305 ? 1.236 12.064 -19.036 1.00 90.44 305 GLY A N 1
ATOM 2407 C CA . GLY A 1 305 ? 1.800 12.189 -20.386 1.00 90.44 305 GLY A CA 1
ATOM 2408 C C . GLY A 1 305 ? 2.449 10.906 -20.924 1.00 90.44 305 GLY A C 1
ATOM 2409 O O . GLY A 1 305 ? 3.039 10.941 -22.010 1.00 90.44 305 GLY A O 1
ATOM 2410 N N . GLY A 1 306 ? 2.409 9.821 -20.145 1.00 91.19 306 GLY A N 1
ATOM 2411 C CA . GLY A 1 306 ? 3.001 8.518 -20.446 1.00 91.19 306 GLY A CA 1
ATOM 2412 C C . GLY A 1 306 ? 2.043 7.550 -21.134 1.00 91.19 306 GLY A C 1
ATOM 2413 O O . GLY A 1 306 ? 0.882 7.865 -21.393 1.00 91.19 306 GLY A O 1
ATOM 2414 N N . GLY A 1 307 ? 2.553 6.362 -21.452 1.00 91.62 307 GLY A N 1
ATOM 2415 C CA . GLY A 1 307 ? 1.796 5.288 -22.097 1.00 91.62 307 GLY A CA 1
ATOM 2416 C C . GLY A 1 307 ? 1.092 4.334 -21.129 1.00 91.62 307 GLY A C 1
ATOM 2417 O O . GLY A 1 307 ? 0.302 3.502 -21.573 1.00 91.62 307 GLY A O 1
ATOM 2418 N N . GLY A 1 308 ? 1.383 4.409 -19.827 1.00 94.44 308 GLY A N 1
ATOM 2419 C CA . GLY A 1 308 ? 0.780 3.525 -18.832 1.00 94.44 308 GLY A CA 1
ATOM 2420 C C . GLY A 1 308 ? -0.727 3.763 -18.634 1.00 94.44 308 GLY A C 1
ATOM 2421 O O . GLY A 1 308 ? -1.238 4.854 -18.917 1.00 94.44 308 GLY A O 1
ATOM 2422 N N . PRO A 1 309 ? -1.468 2.760 -18.125 1.00 93.69 309 PRO A N 1
ATOM 2423 C CA . PRO A 1 309 ? -2.904 2.870 -17.884 1.00 93.69 309 PRO A CA 1
ATOM 2424 C C . PRO A 1 309 ? -3.200 4.043 -16.949 1.00 93.69 309 PRO A C 1
ATOM 2426 O O . PRO A 1 309 ? -2.588 4.169 -15.891 1.00 93.69 309 PRO A O 1
ATOM 2429 N N . ASN A 1 310 ? -4.106 4.931 -17.369 1.00 93.12 310 ASN A N 1
ATOM 2430 C CA . ASN A 1 310 ? -4.486 6.136 -16.621 1.00 93.12 310 ASN A CA 1
ATOM 2431 C C . ASN A 1 310 ? -3.288 7.014 -16.188 1.00 93.12 310 ASN A C 1
ATOM 2433 O O . ASN A 1 310 ? -3.354 7.721 -15.177 1.00 93.12 310 ASN A O 1
ATOM 2437 N N . GLY A 1 311 ? -2.191 6.969 -16.953 1.00 93.19 311 GLY A N 1
ATOM 2438 C CA . GLY A 1 311 ? -0.952 7.678 -16.646 1.00 93.19 311 GLY A CA 1
ATOM 2439 C C . GLY A 1 311 ? -0.160 7.081 -15.483 1.00 93.19 311 GLY A C 1
ATOM 2440 O O . GLY A 1 311 ? 0.489 7.823 -14.749 1.00 93.19 311 GLY A O 1
ATOM 2441 N N . ALA A 1 312 ? -0.268 5.772 -15.248 1.00 97.31 312 ALA A N 1
ATOM 2442 C CA . ALA A 1 312 ? 0.578 5.062 -14.299 1.00 97.31 312 ALA A CA 1
ATOM 2443 C C . ALA A 1 312 ? 2.024 4.978 -14.809 1.00 97.31 312 ALA A C 1
ATOM 2445 O O . ALA A 1 312 ? 2.270 4.624 -15.959 1.00 97.31 312 ALA A O 1
ATOM 2446 N N . ASP A 1 313 ? 2.979 5.229 -13.921 1.00 98.12 313 ASP A N 1
ATOM 2447 C CA . ASP A 1 313 ? 4.406 5.053 -14.199 1.00 98.12 313 ASP A CA 1
ATOM 2448 C C . ASP A 1 313 ? 4.828 3.590 -14.035 1.00 98.12 313 ASP A C 1
ATOM 2450 O O . ASP A 1 313 ? 5.699 3.103 -14.754 1.00 98.12 313 ASP A O 1
ATOM 2454 N N . VAL A 1 314 ? 4.192 2.887 -13.093 1.00 98.31 314 VAL A N 1
ATOM 2455 C CA . VAL A 1 314 ? 4.330 1.447 -12.847 1.00 98.31 314 VAL A CA 1
ATOM 2456 C C . VAL A 1 314 ? 2.947 0.888 -12.529 1.00 98.31 314 VAL A C 1
ATOM 2458 O O . VAL A 1 314 ? 2.171 1.530 -11.823 1.00 98.31 314 VAL A O 1
ATOM 2461 N N . TRP A 1 315 ? 2.614 -0.309 -13.004 1.00 98.25 315 TRP A N 1
ATOM 2462 C CA . TRP A 1 315 ? 1.356 -0.966 -12.647 1.00 98.25 315 TRP A CA 1
ATOM 2463 C C . TRP A 1 315 ? 1.508 -2.473 -12.498 1.00 98.25 315 TRP A C 1
ATOM 2465 O O . TRP A 1 315 ? 2.378 -3.103 -13.099 1.00 98.25 315 TRP A O 1
ATOM 2475 N N . LEU A 1 316 ? 0.622 -3.047 -11.693 1.00 98.31 316 LEU A N 1
ATOM 2476 C CA . LEU A 1 316 ? 0.422 -4.484 -11.572 1.00 98.31 316 LEU A CA 1
ATOM 2477 C C . LEU A 1 316 ? -0.949 -4.807 -12.148 1.00 98.31 316 LEU A C 1
ATOM 2479 O O . LEU A 1 316 ? -1.900 -4.084 -11.863 1.00 98.31 316 LEU A O 1
ATOM 2483 N N . ARG A 1 317 ? -1.081 -5.878 -12.924 1.00 97.56 317 ARG A N 1
ATOM 2484 C CA . ARG A 1 317 ? -2.372 -6.296 -13.477 1.00 97.56 317 ARG A CA 1
ATOM 2485 C C . ARG A 1 317 ? -2.576 -7.789 -13.314 1.00 97.56 317 ARG A C 1
ATOM 2487 O O . ARG A 1 317 ? -1.745 -8.567 -13.773 1.00 97.56 317 ARG A O 1
ATOM 2494 N N . ASP A 1 318 ? -3.691 -8.175 -12.711 1.00 96.25 318 ASP A N 1
ATOM 2495 C CA . ASP A 1 318 ? -4.113 -9.569 -12.698 1.00 96.25 318 ASP A CA 1
ATOM 2496 C C . ASP A 1 318 ? -4.363 -10.057 -14.133 1.00 96.25 318 ASP A C 1
ATOM 2498 O O . ASP A 1 318 ? -4.944 -9.342 -14.956 1.00 96.25 318 ASP A O 1
ATOM 2502 N N . MET A 1 319 ? -3.898 -11.267 -14.445 1.00 95.25 319 MET A N 1
ATOM 2503 C CA . MET A 1 319 ? -4.085 -11.877 -15.764 1.00 95.25 319 MET A CA 1
ATOM 2504 C C . MET A 1 319 ? -5.120 -13.005 -15.764 1.00 95.25 319 MET A C 1
ATOM 2506 O O . MET A 1 319 ? -5.307 -13.650 -16.796 1.00 95.25 319 MET A O 1
ATOM 2510 N N . SER A 1 320 ? -5.808 -13.238 -14.648 1.00 90.50 320 SER A N 1
ATOM 2511 C CA . SER A 1 320 ? -6.850 -14.256 -14.538 1.00 90.50 320 SER A CA 1
ATOM 2512 C C . SER A 1 320 ? -8.032 -13.907 -15.440 1.00 90.50 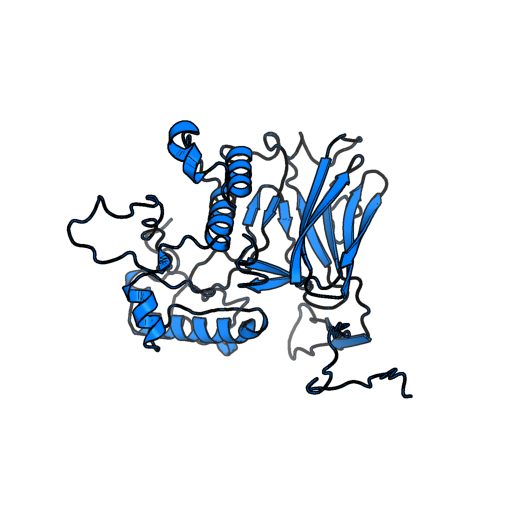320 SER A C 1
ATOM 2514 O O . SER A 1 320 ? -8.407 -12.742 -15.584 1.00 90.50 320 SER A O 1
ATOM 2516 N N . GLU A 1 321 ? -8.620 -14.907 -16.093 1.00 85.12 321 GLU A N 1
ATOM 2517 C CA . GLU A 1 321 ? -9.746 -14.679 -16.998 1.00 85.12 321 GLU A CA 1
ATOM 2518 C C . GLU A 1 321 ? -10.973 -14.157 -16.242 1.00 85.12 321 GLU A C 1
ATOM 2520 O O . GLU A 1 321 ? -11.276 -14.583 -15.126 1.00 85.12 321 GLU A O 1
ATOM 2525 N N . CYS A 1 322 ? -11.693 -13.235 -16.882 1.00 77.44 322 CYS A N 1
ATOM 2526 C CA . CYS A 1 322 ? -12.993 -12.798 -16.404 1.00 77.44 322 CYS A CA 1
ATOM 2527 C C . CYS A 1 322 ? -14.080 -13.681 -17.018 1.00 77.44 322 CYS A C 1
ATOM 2529 O O . CYS A 1 322 ? -14.299 -13.620 -18.228 1.00 77.44 322 CYS A O 1
ATOM 2531 N N . GLU A 1 323 ? -14.757 -14.493 -16.205 1.00 73.12 323 GLU A N 1
ATOM 2532 C CA . GLU A 1 323 ? -15.789 -15.414 -16.701 1.00 73.12 323 GLU A CA 1
ATOM 2533 C C . GLU A 1 323 ? -17.143 -14.715 -16.856 1.00 73.12 323 GLU A C 1
ATOM 2535 O O . GLU A 1 323 ? -17.892 -14.999 -17.792 1.00 73.12 323 GLU A O 1
ATOM 2540 N N . SER A 1 324 ? -17.469 -13.778 -15.963 1.00 70.31 324 SER A N 1
ATOM 2541 C CA . SER A 1 324 ? -18.701 -12.997 -16.066 1.00 70.31 324 SER A CA 1
ATOM 2542 C C . SER A 1 324 ? -18.603 -11.640 -15.374 1.00 70.31 324 SER A C 1
ATOM 2544 O O . SER A 1 324 ? -17.906 -11.478 -14.370 1.00 70.31 324 SER A O 1
ATOM 2546 N N . TRP A 1 325 ? -19.339 -10.671 -15.919 1.00 67.81 325 TRP A N 1
ATOM 2547 C CA . TRP A 1 325 ? -19.509 -9.342 -15.345 1.00 67.81 325 TRP A CA 1
ATOM 2548 C C . TRP A 1 325 ? -20.886 -9.226 -14.708 1.00 67.81 325 TRP A C 1
ATOM 2550 O O . TRP A 1 325 ? -21.897 -9.487 -15.362 1.00 67.81 325 TRP A O 1
ATOM 2560 N N . THR A 1 326 ? -20.928 -8.756 -13.465 1.00 56.41 326 THR A N 1
ATOM 2561 C CA . THR A 1 326 ? -22.182 -8.377 -12.811 1.00 56.41 326 THR A CA 1
ATOM 2562 C C . THR A 1 326 ? -22.177 -6.871 -12.599 1.00 56.41 326 THR A C 1
ATOM 2564 O O . THR A 1 326 ? -21.266 -6.326 -11.978 1.00 56.41 326 THR A O 1
ATOM 2567 N N . ALA A 1 327 ? -23.186 -6.176 -13.123 1.00 47.97 327 ALA A N 1
ATOM 2568 C CA . ALA A 1 327 ? -23.411 -4.778 -12.780 1.00 47.97 327 ALA A CA 1
ATOM 2569 C C . ALA A 1 327 ? -24.114 -4.728 -11.419 1.00 47.97 327 ALA A C 1
ATOM 2571 O O . ALA A 1 327 ? -25.233 -5.233 -11.287 1.00 47.97 327 ALA A O 1
ATOM 2572 N N . GLN A 1 328 ? -23.493 -4.125 -10.403 1.00 46.56 328 GLN A N 1
ATOM 2573 C CA . GLN A 1 328 ? -24.233 -3.770 -9.196 1.00 46.56 328 GLN A CA 1
ATOM 2574 C C . GLN A 1 328 ? -25.146 -2.584 -9.522 1.00 46.56 328 GLN A C 1
ATOM 2576 O O . GLN A 1 328 ? -24.712 -1.439 -9.578 1.00 46.56 328 GLN A O 1
ATOM 2581 N N . GLY A 1 329 ? -26.424 -2.870 -9.778 1.00 35.66 329 GLY A N 1
ATOM 2582 C CA . GLY A 1 329 ? -27.441 -1.849 -10.004 1.00 35.66 329 GLY A CA 1
ATOM 2583 C C . GLY A 1 329 ? -27.697 -1.034 -8.737 1.00 35.66 329 GLY A C 1
ATOM 2584 O O . GLY A 1 329 ? -28.532 -1.409 -7.914 1.00 35.66 329 GLY A O 1
ATOM 2585 N N . GLY A 1 330 ? -27.013 0.099 -8.591 1.00 37.00 330 GLY A N 1
ATOM 2586 C CA . GLY A 1 330 ? -27.360 1.117 -7.608 1.00 37.00 330 GLY A CA 1
ATOM 2587 C C . GLY A 1 330 ? -28.657 1.813 -8.019 1.00 37.00 330 GLY A C 1
ATOM 2588 O O . GLY A 1 330 ? -28.703 2.544 -9.008 1.00 37.00 330 GLY A O 1
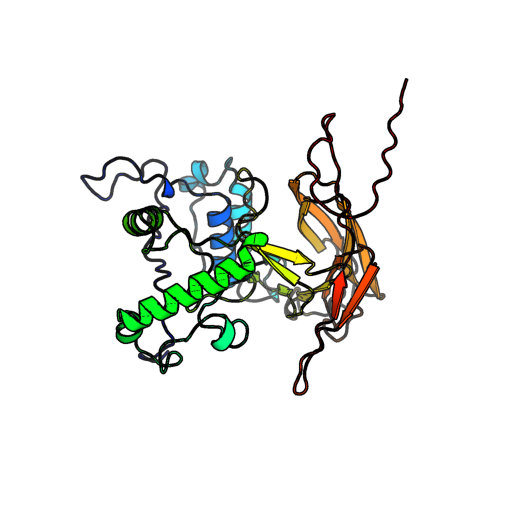ATOM 2589 N N . ARG A 1 331 ? -29.745 1.608 -7.267 1.00 39.91 331 ARG A N 1
ATOM 2590 C CA . ARG A 1 331 ? -30.888 2.526 -7.350 1.00 39.91 331 ARG A CA 1
ATOM 2591 C C . ARG A 1 331 ? -30.434 3.874 -6.783 1.00 39.91 331 ARG A C 1
ATOM 2593 O O . ARG A 1 331 ? -30.127 3.950 -5.601 1.00 39.91 331 ARG A O 1
ATOM 2600 N N . TYR A 1 332 ? -30.497 4.892 -7.644 1.00 35.97 332 TYR A N 1
ATOM 2601 C CA . TYR A 1 332 ? -30.262 6.330 -7.441 1.00 35.97 332 TYR A CA 1
ATOM 2602 C C . TYR A 1 332 ? -28.846 6.861 -7.737 1.00 35.97 332 TYR A C 1
ATOM 2604 O O . TYR A 1 332 ? -27.945 6.774 -6.920 1.00 35.97 332 TYR A O 1
ATOM 2612 N N . GLY A 1 333 ? -28.744 7.553 -8.882 1.00 32.94 333 GLY A N 1
ATOM 2613 C CA . GLY A 1 333 ? -28.068 8.851 -8.997 1.00 32.94 333 GLY A CA 1
ATOM 2614 C C . GLY A 1 333 ? -26.542 8.870 -9.115 1.00 32.94 333 GLY A C 1
ATOM 2615 O O . GLY A 1 333 ? -25.866 9.096 -8.127 1.00 32.94 333 GLY A O 1
ATOM 2616 N N . ALA A 1 334 ? -26.054 8.775 -10.357 1.00 35.12 334 ALA A N 1
ATOM 2617 C CA . ALA A 1 334 ? -24.776 9.290 -10.871 1.00 35.12 334 ALA A CA 1
ATOM 2618 C C . ALA A 1 334 ? -23.500 9.065 -10.025 1.00 35.12 334 ALA A C 1
ATOM 2620 O O . ALA A 1 334 ? -23.147 9.885 -9.183 1.00 35.12 334 ALA A O 1
ATOM 2621 N N . GLY A 1 335 ? -22.721 8.041 -10.398 1.00 33.44 335 GLY A N 1
ATOM 2622 C CA . GLY A 1 335 ? -21.290 7.955 -10.084 1.00 33.44 335 GLY A CA 1
ATOM 2623 C C . GLY A 1 335 ? -20.804 6.526 -9.849 1.00 33.44 335 GLY A C 1
ATOM 2624 O O . GLY A 1 335 ? -21.026 5.980 -8.779 1.00 33.44 335 GLY A O 1
ATOM 2625 N N . ASN A 1 336 ? -20.094 5.967 -10.834 1.00 34.38 336 ASN A N 1
ATOM 2626 C CA . ASN A 1 336 ? -19.368 4.688 -10.800 1.00 34.38 336 ASN A CA 1
ATOM 2627 C C . ASN A 1 336 ? -20.218 3.428 -10.560 1.00 34.38 336 ASN A C 1
ATOM 2629 O O . ASN A 1 336 ? -20.273 2.897 -9.452 1.00 34.38 336 ASN A O 1
ATOM 2633 N N . ASP A 1 337 ? -20.773 2.875 -11.643 1.00 34.94 337 ASP A N 1
ATOM 2634 C CA . ASP A 1 337 ? -21.196 1.473 -11.666 1.00 34.94 337 ASP A CA 1
ATOM 2635 C C . ASP A 1 337 ? -19.980 0.593 -11.325 1.00 34.94 337 ASP A C 1
ATOM 2637 O O . ASP A 1 337 ? -19.076 0.411 -12.145 1.00 34.94 337 ASP A O 1
ATOM 2641 N N . ARG A 1 338 ? -19.924 0.060 -10.098 1.00 44.25 338 ARG A N 1
ATOM 2642 C CA . ARG A 1 338 ? -18.958 -0.984 -9.738 1.00 44.25 338 ARG A CA 1
ATOM 2643 C C . ARG A 1 338 ? -19.327 -2.235 -10.530 1.00 44.25 338 ARG A C 1
ATOM 2645 O O . ARG A 1 338 ? -20.288 -2.934 -10.210 1.00 44.25 338 ARG A O 1
ATOM 2652 N N . GLN A 1 339 ? -18.581 -2.486 -11.597 1.00 47.16 339 GLN A N 1
ATOM 2653 C CA . GLN A 1 339 ? -18.612 -3.757 -12.302 1.00 47.16 339 GLN A CA 1
ATOM 2654 C C . GLN A 1 339 ? -17.729 -4.738 -11.534 1.00 47.16 339 GLN A C 1
ATOM 2656 O O . GLN A 1 339 ? -16.524 -4.528 -11.424 1.00 47.16 339 GLN A O 1
ATOM 2661 N N . THR A 1 340 ? -18.320 -5.797 -10.989 1.00 52.75 340 THR A N 1
ATOM 2662 C CA . THR A 1 340 ? -17.566 -6.888 -10.369 1.00 52.75 340 THR A CA 1
ATOM 2663 C C . THR A 1 340 ? -17.405 -8.017 -11.375 1.00 52.75 340 THR A C 1
ATOM 2665 O O . THR A 1 340 ? -18.383 -8.553 -11.907 1.00 52.75 340 THR A O 1
ATOM 2668 N N . CYS A 1 341 ? -16.149 -8.356 -11.656 1.00 49.09 341 CYS A N 1
ATOM 2669 C CA . CYS A 1 341 ? -15.791 -9.542 -12.413 1.00 49.09 341 CYS A CA 1
ATOM 2670 C C . CYS A 1 341 ? -15.660 -10.735 -11.459 1.00 49.09 341 CYS A C 1
ATOM 2672 O O . CYS A 1 341 ? -15.043 -10.614 -10.402 1.00 49.09 341 CYS A O 1
ATOM 2674 N N . THR A 1 342 ? -16.200 -11.891 -11.838 1.00 60.41 342 THR A N 1
ATOM 2675 C CA . THR A 1 342 ? -15.924 -13.163 -11.154 1.00 60.41 342 THR A CA 1
ATOM 2676 C C . THR A 1 342 ? -15.110 -14.078 -12.067 1.00 60.41 342 THR A C 1
ATOM 2678 O O . THR A 1 342 ? -15.325 -14.118 -13.281 1.00 60.41 342 THR A O 1
ATOM 2681 N N . GLY A 1 343 ? -14.147 -14.793 -11.487 1.00 54.00 343 GLY A N 1
ATOM 2682 C CA . GLY A 1 343 ? -13.315 -15.783 -12.170 1.00 54.00 343 GLY A CA 1
ATOM 2683 C C . GLY A 1 343 ? -13.005 -16.943 -11.226 1.00 54.00 343 GLY A C 1
ATOM 2684 O O . GLY A 1 343 ? -13.163 -16.810 -10.011 1.00 54.00 343 GLY A O 1
ATOM 2685 N N . ARG A 1 344 ? -12.596 -18.094 -11.766 1.00 51.25 344 ARG A N 1
ATOM 2686 C CA . ARG A 1 344 ? -12.228 -19.262 -10.951 1.00 51.25 344 ARG A CA 1
ATOM 2687 C C . ARG A 1 344 ? -10.855 -19.082 -10.311 1.00 51.25 344 ARG A C 1
ATOM 2689 O O . ARG A 1 344 ? -9.860 -18.914 -11.015 1.00 51.25 344 ARG A O 1
ATOM 2696 N N . GLY A 1 345 ? -10.779 -19.248 -8.991 1.00 43.91 345 GLY A N 1
ATOM 2697 C CA . GLY A 1 345 ? -9.522 -19.603 -8.341 1.00 43.91 345 GLY A CA 1
ATOM 2698 C C . GLY A 1 345 ? -9.086 -20.980 -8.843 1.00 43.91 345 GLY A C 1
ATOM 2699 O O . GLY A 1 345 ? -9.808 -21.960 -8.679 1.00 43.91 345 GLY A O 1
ATOM 2700 N N . ARG A 1 346 ? -7.926 -21.076 -9.500 1.00 39.81 346 ARG A N 1
ATOM 2701 C CA . ARG A 1 346 ? -7.292 -22.379 -9.733 1.00 39.81 346 ARG A CA 1
ATOM 2702 C C . ARG A 1 346 ? -6.680 -22.832 -8.411 1.00 39.81 346 ARG A C 1
ATOM 2704 O O . ARG A 1 346 ? -5.531 -22.512 -8.119 1.00 39.81 346 ARG A O 1
ATOM 2711 N N . GLU A 1 347 ? -7.456 -23.531 -7.592 1.00 34.66 347 GLU A N 1
ATOM 2712 C CA . GLU A 1 347 ? -6.916 -24.209 -6.416 1.00 34.66 347 GLU A CA 1
ATOM 2713 C C . GLU A 1 347 ? -6.007 -25.363 -6.860 1.00 34.66 347 GLU A C 1
ATOM 2715 O O . GLU A 1 347 ? -6.343 -26.143 -7.752 1.00 34.66 347 GLU A O 1
ATOM 2720 N N . ALA A 1 348 ? -4.824 -25.455 -6.254 1.00 32.34 348 ALA A N 1
ATOM 2721 C CA . ALA A 1 348 ? -3.922 -26.584 -6.420 1.00 32.34 348 ALA A CA 1
ATOM 2722 C C . ALA A 1 348 ? -4.070 -27.508 -5.205 1.00 32.34 348 ALA A C 1
ATOM 2724 O O . ALA A 1 348 ? -3.508 -27.240 -4.144 1.00 32.34 348 ALA A O 1
ATOM 2725 N N . CYS A 1 349 ? -4.807 -28.609 -5.352 1.00 30.73 349 CYS A N 1
ATOM 2726 C CA . CYS A 1 349 ? -4.791 -29.682 -4.362 1.00 30.73 349 CYS A CA 1
ATOM 2727 C C . CYS A 1 349 ? -3.426 -30.387 -4.426 1.00 30.73 349 CYS A C 1
ATOM 2729 O O . CYS A 1 349 ? -3.080 -30.989 -5.443 1.00 30.73 349 CYS A O 1
ATOM 2731 N N . THR A 1 350 ? -2.636 -30.322 -3.352 1.00 32.72 350 THR A N 1
ATOM 2732 C CA . THR A 1 350 ? -1.423 -31.139 -3.195 1.00 32.72 350 THR A CA 1
ATOM 2733 C C . THR A 1 350 ? -1.614 -32.107 -2.026 1.00 32.72 350 THR A C 1
ATOM 2735 O O . THR A 1 350 ? -1.631 -31.701 -0.871 1.00 32.72 350 THR A O 1
ATOM 2738 N N . GLY A 1 351 ? -1.793 -33.399 -2.325 1.00 31.08 351 GLY A N 1
ATOM 2739 C CA . GLY A 1 351 ? -1.910 -34.472 -1.326 1.00 31.08 351 GLY A CA 1
ATOM 2740 C C . GLY A 1 351 ? -2.946 -35.541 -1.691 1.00 31.08 351 GLY A C 1
ATOM 2741 O O . GLY A 1 351 ? -3.922 -35.254 -2.373 1.00 31.08 351 GLY A O 1
ATOM 2742 N N . ASN A 1 352 ? -2.724 -36.780 -1.241 1.00 32.97 352 ASN A N 1
ATOM 2743 C CA . ASN A 1 352 ? -3.514 -37.970 -1.601 1.00 32.97 352 ASN A CA 1
ATOM 2744 C C . ASN A 1 352 ? -4.893 -38.093 -0.915 1.00 32.97 352 ASN A C 1
ATOM 2746 O O . ASN A 1 352 ? -5.520 -39.137 -1.047 1.00 32.97 352 ASN A O 1
ATOM 2750 N N . ASP A 1 353 ? -5.399 -37.054 -0.246 1.00 32.31 353 ASP A N 1
ATOM 2751 C CA . ASP A 1 353 ? -6.687 -37.098 0.462 1.00 32.31 353 ASP A CA 1
ATOM 2752 C C . ASP A 1 353 ? -7.633 -35.978 -0.010 1.00 32.31 353 ASP A C 1
ATOM 2754 O O . ASP A 1 353 ? -7.926 -35.019 0.704 1.00 32.31 353 ASP A O 1
ATOM 2758 N N . CYS A 1 354 ? -8.151 -36.107 -1.236 1.00 35.41 354 CYS A N 1
ATOM 2759 C CA . CYS A 1 354 ? -9.285 -35.317 -1.734 1.00 35.41 354 CYS A CA 1
ATOM 2760 C C . CYS A 1 354 ? -10.610 -35.803 -1.112 1.00 35.41 354 CYS A C 1
ATOM 2762 O O . CYS A 1 354 ? -11.421 -36.417 -1.806 1.00 35.41 354 CYS A O 1
ATOM 2764 N N . GLN A 1 355 ? -10.844 -35.583 0.187 1.00 30.83 355 GLN A N 1
ATOM 2765 C CA . GLN A 1 355 ? -12.139 -35.932 0.807 1.00 30.83 355 GLN A CA 1
ATOM 2766 C C . GLN A 1 355 ? -12.947 -34.776 1.401 1.00 30.83 355 GLN A C 1
ATOM 2768 O O . GLN A 1 355 ? -14.104 -34.989 1.751 1.00 30.83 355 GLN A O 1
ATOM 2773 N N . THR A 1 356 ? -12.447 -33.542 1.415 1.00 30.70 356 THR A N 1
ATOM 2774 C CA . THR A 1 356 ? -13.267 -32.386 1.820 1.00 30.70 356 THR A CA 1
ATOM 2775 C C . THR A 1 356 ? -12.890 -31.133 1.038 1.00 30.70 356 THR A C 1
ATOM 2777 O O . THR A 1 356 ? -12.229 -30.243 1.563 1.00 30.70 356 THR A O 1
ATOM 2780 N N . CYS A 1 357 ? -13.327 -31.064 -0.220 1.00 30.16 357 CYS A N 1
ATOM 2781 C CA . CYS A 1 357 ? -13.457 -29.812 -0.964 1.00 30.16 357 CYS A CA 1
ATOM 2782 C C . CYS A 1 357 ? -14.944 -29.430 -0.936 1.00 30.16 357 CYS A C 1
ATOM 2784 O O . CYS A 1 357 ? -15.770 -30.089 -1.566 1.00 30.16 357 CYS A O 1
ATOM 2786 N N . THR A 1 358 ? -15.314 -28.429 -0.136 1.00 32.28 358 THR A N 1
ATOM 2787 C CA . THR A 1 358 ? -16.689 -27.914 -0.085 1.00 32.28 358 THR A CA 1
ATOM 2788 C C . THR A 1 358 ? -16.848 -26.726 -1.032 1.00 32.28 358 THR A C 1
ATOM 2790 O O . THR A 1 358 ? -16.420 -25.622 -0.717 1.00 32.28 358 THR A O 1
ATOM 2793 N N . ASP A 1 359 ? -17.534 -27.027 -2.137 1.00 31.28 359 ASP A N 1
ATOM 2794 C CA . ASP A 1 359 ? -18.413 -26.198 -2.974 1.00 31.28 359 ASP A CA 1
ATOM 2795 C C . ASP A 1 359 ? -17.984 -25.704 -4.379 1.00 31.28 359 ASP A C 1
ATOM 2797 O O . ASP A 1 359 ? -17.215 -24.772 -4.578 1.00 31.28 359 ASP A O 1
ATOM 2801 N N . ALA A 1 360 ? -18.719 -26.296 -5.341 1.00 36.94 360 ALA A N 1
ATOM 2802 C CA . ALA A 1 360 ? -19.435 -25.688 -6.468 1.00 36.94 360 ALA A CA 1
ATOM 2803 C C . ALA A 1 360 ? -18.686 -25.319 -7.766 1.00 36.94 360 ALA A C 1
ATOM 2805 O O . ALA A 1 360 ? -18.650 -24.165 -8.182 1.00 36.94 360 ALA A O 1
ATOM 2806 N N . GLY A 1 361 ? -18.300 -26.340 -8.548 1.00 32.62 361 GLY A N 1
ATOM 2807 C CA . GLY A 1 361 ? -18.198 -26.192 -10.009 1.00 32.62 361 GLY A CA 1
ATOM 2808 C C . GLY A 1 361 ? -17.422 -27.285 -10.746 1.00 32.62 361 GLY A C 1
ATOM 2809 O O . GLY A 1 361 ? -16.232 -27.124 -10.965 1.00 32.62 361 GLY A O 1
ATOM 2810 N N . ARG A 1 362 ? -18.118 -28.349 -11.193 1.00 37.91 362 ARG A N 1
ATOM 2811 C CA . ARG A 1 362 ? -17.666 -29.439 -12.103 1.00 37.91 362 ARG A CA 1
ATOM 2812 C C . ARG A 1 362 ? -16.144 -29.672 -12.167 1.00 37.91 362 ARG A C 1
ATOM 2814 O O . ARG A 1 362 ? -15.452 -29.107 -13.013 1.00 37.91 362 ARG A O 1
ATOM 2821 N N . GLU A 1 363 ? -15.680 -30.598 -11.339 1.00 34.94 363 GLU A N 1
ATOM 2822 C CA . GLU A 1 363 ? -14.324 -31.146 -11.343 1.00 34.94 363 GLU A CA 1
ATOM 2823 C C . GLU A 1 363 ? -14.139 -32.181 -12.467 1.00 34.94 363 GLU A C 1
ATOM 2825 O O . GLU A 1 363 ? -15.043 -32.966 -12.767 1.00 34.94 363 GLU A O 1
ATOM 2830 N N . ALA A 1 364 ? -12.948 -32.218 -13.067 1.00 30.06 364 ALA A N 1
ATOM 2831 C CA . ALA A 1 364 ? -12.478 -33.362 -13.839 1.00 30.06 364 ALA A CA 1
ATOM 2832 C C . ALA A 1 364 ? -11.451 -34.122 -12.991 1.00 30.06 364 ALA A C 1
ATOM 2834 O O . ALA A 1 364 ? -10.263 -33.811 -13.005 1.00 30.06 364 ALA A O 1
ATOM 2835 N N . CYS A 1 365 ? -11.915 -35.122 -12.243 1.00 30.17 365 CYS A N 1
ATOM 2836 C CA . CYS A 1 365 ? -11.040 -36.060 -11.550 1.00 30.17 365 CYS A CA 1
ATOM 2837 C C . CYS A 1 365 ? -10.396 -36.999 -12.579 1.00 30.17 365 CYS A C 1
ATOM 2839 O O . CYS A 1 365 ? -11.037 -37.940 -13.044 1.00 30.17 365 CYS A O 1
ATOM 2841 N N . THR A 1 366 ? -9.126 -36.795 -12.933 1.00 34.22 366 THR A N 1
ATOM 2842 C CA . THR A 1 366 ? -8.344 -37.835 -13.619 1.00 34.22 366 THR A CA 1
ATOM 2843 C C . THR A 1 366 ? -7.706 -38.745 -12.578 1.00 34.22 366 THR A C 1
ATOM 2845 O O . THR A 1 366 ? -6.517 -38.645 -12.286 1.00 34.22 366 THR A O 1
ATOM 2848 N N . GLY A 1 367 ? -8.515 -39.623 -11.986 1.00 28.62 367 GLY A N 1
ATOM 2849 C CA . GLY A 1 367 ? -8.001 -40.770 -11.248 1.00 28.62 367 GLY A CA 1
ATOM 2850 C C . GLY A 1 367 ? -7.523 -41.828 -12.239 1.00 28.62 367 GLY A C 1
ATOM 2851 O O . GLY A 1 367 ? -8.325 -42.367 -13.001 1.00 28.62 367 GLY A O 1
ATOM 2852 N N . SER A 1 368 ? -6.228 -42.138 -12.241 1.00 33.94 368 SER A N 1
ATOM 2853 C CA . SER A 1 368 ? -5.720 -43.365 -12.855 1.00 33.94 368 SER A CA 1
ATOM 2854 C C . SER A 1 368 ? -6.131 -44.545 -11.975 1.00 33.94 368 SER A C 1
ATOM 2856 O O . SER A 1 368 ? -5.426 -44.912 -11.037 1.00 33.94 368 SER A O 1
ATOM 2858 N N . GLY A 1 369 ? -7.314 -45.092 -12.241 1.00 32.06 369 GLY A N 1
ATOM 2859 C CA . GLY A 1 369 ? -7.754 -46.354 -11.666 1.00 32.06 369 GLY A CA 1
ATOM 2860 C C . GLY A 1 369 ? -7.203 -47.534 -12.461 1.00 32.06 369 GLY A C 1
ATOM 2861 O O . GLY A 1 369 ? -7.715 -47.818 -13.541 1.00 32.06 369 GLY A O 1
ATOM 2862 N N . SER A 1 370 ? -6.188 -48.198 -11.906 1.00 32.69 370 SER A N 1
ATOM 2863 C CA . SER A 1 370 ? -6.079 -49.661 -11.743 1.00 32.69 370 SER A CA 1
ATOM 2864 C C . SER A 1 370 ? -4.806 -49.995 -10.977 1.00 32.69 370 SER A C 1
ATOM 2866 O O . SER A 1 370 ? -3.726 -49.642 -11.509 1.00 32.69 370 SER A O 1
#

Foldseek 3Di:
DDLQAFQDWPPPPVPVLLPDDPCSPDPDDPDDDDDPLSPPQLQVLLVVLLVCLLVLPADDDPDCVVCVVPQPPDLCVVSVVVSVQRRPPDFQAPHPDKDWAFFFQAALPPCVVVPCVQQNDAPPPRRGDHNVSCPDPVNVVRSLSSLVSSQVVCVVLPFDDQQDPVDPSNVVCVVSVRDDGSYIHPDDGGIRIDQKGWDDDPQKDKHAQAFDSVHNHHNIDIDGPAAFRKTFMAGHQPHNNGAQDQAWDFDDKDKDKDFLQAFAWKWKWFFFNVAIDTDIDTRDRPSHIDMDMDTGGGQRRRQCVTRDDNRGRIMMTHNFDFPDWDFPDDDDDDDDRPIHTHGDGPDDDDDDDPPDDDDDDDDDDPDPDD

Organism: NCBI:txid1460289

Sequence (370 aa):
VTEDGPVRARADLDKFWCWTGEEGSRGQLGAEPVAPSCLMQNQHLYAVAMWALTARIDYWNIPLTAAKQQLTGSDFEGVWRFLNRYSGVRWGWQSPGAWIGFRDGLDTLDAERFPEAEFGALPKGWQTMSLRTSQSPTSQALLANRQRSICDSYATNGCRLEIDEATDSGKLALAYGNGTNDVNPDVWRSDYGMFLQRRDNPGSEGYWWQGPTDQMYGRYSRGFAHPQSTIEMVLDQGLWGGLPLTASRAHLTLRLVFLDNSVGQFYVGYDALDGPHGWVVDTKGTSRWREVTFAINDGRFAGLGGGGPNGADVWLRDMSECESWTAQGGRYGAGNDRQTCTGRGREACTGNDCQTCTDAGREACTGSGS

Radius of gyration: 23.28 Å; chains: 1; bounding box: 59×74×67 Å